Protein AF-R7SPX9-F1 (afdb_monomer)

Mean predicted aligned error: 12.8 Å

Secondary structure (DSSP, 8-state):
------------EEEE-----------------------------TT----HHHHHHHHHHHHHTT--HHHHHHHHHHTT----------S-----GGGGTTSS-EEEE----PPPP--SSS------EEEEEEEE---SS--SSTT-STT-SEEEEE--EEE---TT-TT-PPP-HHHHHHH-S-HHHHIIIIIGGGTEEEPPBTTBS-EEEEEPPTT--S-EEEEEEEESS-BPTTTGGGTB---TTHHHH----

Foldseek 3Di:
DDDDDDDDFKFWKWKFFDDDDDDDDDDDDDDDDDDDDDDDDPPPPPPDQQAPVNLVVQLVVCVVVVDDSVVSVVVCVVVVPDGDFDWDDDDDDDWDLVVVPVDRMFMFGDTTGGDDAPDPDPDFDAQFKDKDKDKDADPQDDDDAAQFLPPFRTFTKTWIKAAADDPDDPPQDDQDPVVRRVPDGAQVCCQPPGRVVRRIHIDDDDPDRIFTAFGHGPNRPDIDIDIWMQGQVWTPPPVVRRRGTGCHCVSVSPGHD

Structure (mmCIF, N/CA/C/O backbone):
data_AF-R7SPX9-F1
#
_entry.id   AF-R7SPX9-F1
#
loop_
_atom_site.group_PDB
_atom_site.id
_atom_site.type_symbol
_atom_site.label_atom_id
_atom_site.label_alt_id
_atom_site.label_comp_id
_atom_site.label_asym_id
_atom_site.label_entity_id
_atom_site.label_seq_id
_atom_site.pdbx_PDB_ins_code
_atom_site.Cartn_x
_atom_site.Cartn_y
_atom_site.Cartn_z
_atom_site.occupancy
_atom_site.B_iso_or_equiv
_atom_site.auth_seq_id
_atom_site.auth_comp_id
_atom_site.auth_asym_id
_atom_site.auth_atom_id
_atom_site.pdbx_PDB_model_num
ATOM 1 N N . MET A 1 1 ? -39.836 -0.825 1.884 1.00 32.59 1 MET A N 1
ATOM 2 C CA . MET A 1 1 ? -38.723 -1.375 2.691 1.00 32.59 1 MET A CA 1
ATOM 3 C C . MET A 1 1 ? -37.824 -2.221 1.798 1.00 32.59 1 MET A C 1
ATOM 5 O O . MET A 1 1 ? -38.244 -3.278 1.354 1.00 32.59 1 MET A O 1
ATOM 9 N N . SER A 1 2 ? -36.625 -1.732 1.484 1.00 23.23 2 SER A N 1
ATOM 10 C CA . SER A 1 2 ?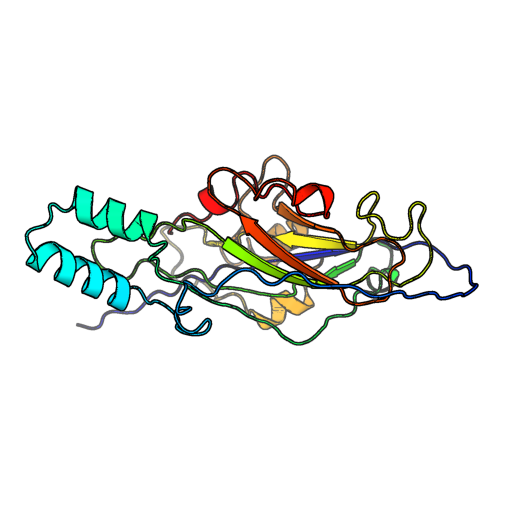 -35.465 -2.521 1.029 1.00 23.23 2 SER A CA 1
ATOM 11 C C . SER A 1 2 ? -34.235 -1.613 1.135 1.00 23.23 2 SER A C 1
ATOM 13 O O . SER A 1 2 ? -34.279 -0.524 0.565 1.00 23.23 2 SER A O 1
ATOM 15 N N . PRO A 1 3 ? -33.173 -1.977 1.877 1.00 25.66 3 PRO A N 1
ATOM 16 C CA . PRO A 1 3 ? -31.969 -1.164 1.943 1.00 25.66 3 PRO A CA 1
ATOM 17 C C . PRO A 1 3 ? -31.022 -1.568 0.807 1.00 25.66 3 PRO A C 1
ATOM 19 O O . PRO A 1 3 ? -30.450 -2.660 0.799 1.00 25.66 3 PRO A O 1
ATOM 22 N N . THR A 1 4 ? -30.868 -0.684 -0.175 1.00 22.72 4 THR A N 1
ATOM 23 C CA . THR A 1 4 ? -29.949 -0.853 -1.304 1.00 22.72 4 THR A CA 1
ATOM 24 C C . THR A 1 4 ? -28.527 -0.538 -0.837 1.00 22.72 4 THR A C 1
ATOM 26 O O . THR A 1 4 ? -28.197 0.607 -0.538 1.00 22.72 4 THR A O 1
ATOM 29 N N . LYS A 1 5 ? -27.687 -1.573 -0.728 1.00 23.33 5 LYS A N 1
ATOM 30 C CA . LYS A 1 5 ? -26.276 -1.472 -0.327 1.00 23.33 5 LYS A CA 1
ATOM 31 C C . LYS A 1 5 ? -25.467 -0.742 -1.404 1.00 23.33 5 LYS A C 1
ATOM 33 O O . LYS A 1 5 ? -25.362 -1.225 -2.527 1.00 23.33 5 LYS A O 1
ATOM 38 N N . CYS A 1 6 ? -24.886 0.400 -1.045 1.00 21.16 6 CYS A N 1
ATOM 39 C CA . CYS A 1 6 ? -23.993 1.180 -1.896 1.00 21.16 6 CYS A CA 1
ATOM 40 C C . CYS A 1 6 ? -22.543 0.734 -1.654 1.00 21.16 6 CYS A C 1
ATOM 42 O O . CYS A 1 6 ? -22.077 0.748 -0.519 1.00 21.16 6 CYS A O 1
ATOM 44 N N . THR A 1 7 ? -21.837 0.298 -2.702 1.00 22.62 7 THR A N 1
ATOM 45 C CA . THR A 1 7 ? -20.463 -0.219 -2.606 1.00 22.62 7 THR A CA 1
ATOM 46 C C . THR A 1 7 ? -19.433 0.727 -3.239 1.00 22.62 7 THR A C 1
ATOM 48 O O . THR A 1 7 ? -19.391 0.857 -4.458 1.00 22.62 7 THR A O 1
ATOM 51 N N . SER A 1 8 ? -18.543 1.321 -2.440 1.00 22.28 8 SER A N 1
ATOM 52 C CA . SER A 1 8 ? -17.336 2.061 -2.861 1.00 22.28 8 SER A CA 1
ATOM 53 C C . SER A 1 8 ? -16.053 1.191 -2.761 1.00 22.28 8 SER A C 1
ATOM 55 O O . SER A 1 8 ? -15.939 0.333 -1.885 1.00 22.28 8 SER A O 1
ATOM 57 N N . ARG A 1 9 ? -15.100 1.332 -3.706 1.00 26.12 9 ARG A N 1
ATOM 58 C CA . ARG A 1 9 ? -13.909 0.456 -3.911 1.00 26.12 9 ARG A CA 1
ATOM 59 C C . ARG A 1 9 ? -12.647 1.278 -4.291 1.00 26.12 9 ARG A C 1
ATOM 61 O O . ARG A 1 9 ? -12.722 2.033 -5.244 1.00 26.12 9 ARG A O 1
ATOM 68 N N . PHE A 1 10 ? -11.478 1.076 -3.655 1.00 33.41 10 PHE A N 1
ATOM 69 C CA . PHE A 1 10 ? -10.228 1.889 -3.815 1.00 33.41 10 PHE A CA 1
ATOM 70 C C . PHE A 1 10 ? -8.969 1.003 -4.123 1.00 33.41 10 PHE A C 1
ATOM 72 O O . PHE A 1 10 ? -9.058 -0.192 -3.856 1.00 33.41 10 PHE A O 1
ATOM 79 N N . ARG A 1 11 ? -7.891 1.472 -4.830 1.00 32.56 11 ARG A N 1
ATOM 80 C CA . ARG A 1 11 ? -6.960 0.626 -5.686 1.00 32.56 11 ARG A CA 1
ATOM 81 C C . ARG A 1 11 ? -5.510 1.222 -5.958 1.00 32.56 11 ARG A C 1
ATOM 83 O O . ARG A 1 11 ? -5.413 2.437 -5.879 1.00 32.56 11 ARG A O 1
ATOM 90 N N . ARG A 1 12 ? -4.426 0.434 -6.296 1.00 34.34 12 ARG A N 1
ATOM 91 C CA . ARG A 1 12 ? -2.923 0.729 -6.189 1.00 34.34 12 ARG A CA 1
ATOM 92 C C . ARG A 1 12 ? -1.980 0.365 -7.420 1.00 34.34 12 ARG A C 1
ATOM 94 O O . ARG A 1 12 ? -2.323 -0.573 -8.129 1.00 34.34 12 ARG A O 1
ATOM 101 N N . ILE A 1 13 ? -0.775 0.985 -7.641 1.00 32.03 13 ILE A N 1
ATOM 102 C CA . ILE A 1 13 ? 0.067 1.093 -8.914 1.00 32.03 13 ILE A CA 1
ATOM 103 C C . ILE A 1 13 ? 1.601 0.680 -8.852 1.00 32.03 13 ILE A C 1
ATOM 105 O O . ILE A 1 13 ? 2.165 0.695 -7.784 1.00 32.03 13 ILE A O 1
ATOM 109 N N . ILE A 1 14 ? 2.349 0.358 -9.945 1.00 32.16 14 ILE A N 1
ATOM 110 C CA . ILE A 1 14 ? 3.851 0.140 -9.984 1.00 32.16 14 ILE A CA 1
ATOM 111 C C . ILE A 1 14 ? 4.525 0.745 -11.262 1.00 32.16 14 ILE A C 1
ATOM 113 O O . ILE A 1 14 ? 3.907 0.613 -12.320 1.00 32.16 14 ILE A O 1
ATOM 117 N N . ARG A 1 15 ? 5.772 1.304 -11.218 1.00 29.83 15 ARG A N 1
ATOM 118 C CA . ARG A 1 15 ? 6.596 1.865 -12.355 1.00 29.83 15 ARG A CA 1
ATOM 119 C C . ARG A 1 15 ? 8.072 1.346 -12.432 1.00 29.83 15 ARG A C 1
ATOM 121 O O . ARG A 1 15 ? 8.667 1.074 -11.396 1.00 29.83 15 ARG A O 1
ATOM 128 N N . ALA A 1 16 ? 8.692 1.280 -13.632 1.00 30.22 16 ALA A N 1
ATOM 129 C CA . ALA A 1 16 ? 10.129 0.967 -13.878 1.00 30.22 16 ALA A CA 1
ATOM 130 C C . ALA A 1 16 ? 10.742 1.621 -15.168 1.00 30.22 16 ALA A C 1
ATOM 132 O O . ALA A 1 16 ? 9.993 1.942 -16.098 1.00 30.22 16 ALA A O 1
ATOM 133 N N . ARG A 1 17 ? 12.088 1.794 -15.244 1.00 28.38 17 ARG A N 1
ATOM 134 C CA . ARG A 1 17 ? 12.906 2.330 -16.389 1.00 28.38 17 ARG A CA 1
ATOM 135 C C . ARG A 1 17 ? 14.003 1.329 -16.891 1.00 28.38 17 ARG A C 1
ATOM 137 O O . ARG A 1 17 ? 14.441 0.533 -16.070 1.00 28.38 17 ARG A O 1
ATOM 144 N N . PRO A 1 18 ? 14.505 1.373 -18.159 1.00 25.36 18 PRO A N 1
ATOM 145 C CA . PRO A 1 18 ? 15.567 0.491 -18.691 1.00 25.36 18 PRO A CA 1
ATOM 146 C C . PRO A 1 18 ? 17.004 1.024 -18.548 1.00 25.36 18 PRO A C 1
ATOM 148 O O . PRO A 1 18 ? 17.227 2.230 -18.643 1.00 25.36 18 PRO A O 1
ATOM 151 N N . ALA A 1 19 ? 17.977 0.101 -18.510 1.00 28.80 19 ALA A N 1
ATOM 152 C CA . ALA A 1 19 ? 19.376 0.327 -18.909 1.00 28.80 19 ALA A CA 1
ATOM 153 C C . ALA A 1 19 ? 19.997 -0.925 -19.582 1.00 28.80 19 ALA A C 1
ATOM 155 O O . ALA A 1 19 ? 19.540 -2.044 -19.363 1.00 28.80 19 ALA A O 1
ATOM 156 N N . VAL A 1 20 ? 21.002 -0.689 -20.438 1.00 28.91 20 VAL A N 1
ATOM 157 C CA . VAL A 1 20 ? 21.543 -1.528 -21.534 1.00 28.91 20 VAL A CA 1
ATOM 158 C C . VAL A 1 20 ? 22.640 -2.527 -21.103 1.00 28.91 20 VAL A C 1
ATOM 160 O O . VAL A 1 20 ? 23.339 -2.320 -20.118 1.00 28.91 20 VAL A O 1
ATOM 163 N N . SER A 1 21 ? 22.722 -3.627 -21.868 1.00 26.16 21 SER A N 1
ATOM 164 C CA . SER A 1 21 ? 23.413 -4.920 -21.684 1.00 26.16 21 SER A CA 1
ATOM 165 C C . SER A 1 21 ? 24.940 -4.910 -21.479 1.00 26.16 21 SER A C 1
ATOM 167 O O . SER A 1 21 ? 25.664 -4.213 -22.184 1.00 26.16 21 SER A O 1
ATOM 169 N N . GLY A 1 22 ? 25.419 -5.802 -20.597 1.00 27.00 22 GLY A N 1
ATOM 170 C CA . GLY A 1 22 ? 26.815 -6.247 -20.459 1.00 27.00 22 GLY A CA 1
ATOM 171 C C . GLY A 1 22 ? 26.926 -7.393 -19.435 1.00 27.00 22 GLY A C 1
ATOM 172 O O . GLY A 1 22 ? 26.297 -7.332 -18.385 1.00 27.00 22 GLY A O 1
ATOM 173 N N . ARG A 1 23 ? 27.651 -8.467 -19.774 1.00 25.16 23 ARG A N 1
ATOM 174 C CA . ARG A 1 23 ? 27.659 -9.804 -19.130 1.00 25.16 23 ARG A CA 1
ATOM 175 C C . ARG A 1 23 ? 28.940 -10.016 -18.300 1.00 25.16 23 ARG A C 1
ATOM 177 O O . ARG A 1 23 ? 29.971 -9.520 -18.738 1.00 25.16 23 ARG A O 1
ATOM 184 N N . VAL A 1 24 ? 28.875 -10.788 -17.202 1.00 26.62 24 VAL A N 1
ATOM 185 C CA . VAL A 1 24 ? 29.839 -11.813 -16.690 1.00 26.62 24 VAL A CA 1
ATOM 186 C C . VAL A 1 24 ? 29.547 -12.114 -15.202 1.00 26.62 24 VAL A C 1
ATOM 188 O O . VAL A 1 24 ? 29.248 -11.212 -14.424 1.00 26.62 24 VAL A O 1
ATOM 191 N N . ASP A 1 25 ? 29.605 -13.404 -14.864 1.00 25.72 25 ASP A N 1
ATOM 192 C CA . ASP A 1 25 ? 29.205 -14.072 -13.617 1.00 25.72 25 ASP A CA 1
ATOM 193 C C . ASP A 1 25 ? 30.267 -14.023 -12.493 1.00 25.72 25 ASP A C 1
ATOM 195 O O . ASP A 1 25 ? 31.458 -13.961 -12.788 1.00 25.72 25 ASP A O 1
ATOM 199 N N . HIS A 1 26 ? 29.849 -14.137 -11.217 1.00 27.86 26 HIS A N 1
ATOM 200 C CA . HIS A 1 26 ? 30.237 -15.237 -10.302 1.00 27.86 26 HIS A CA 1
ATOM 201 C C . HIS A 1 26 ? 29.769 -15.069 -8.840 1.00 27.86 26 HIS A C 1
ATOM 203 O O . HIS A 1 26 ? 29.687 -13.970 -8.293 1.00 27.86 26 HIS A O 1
ATOM 209 N N . ASP A 1 27 ? 29.466 -16.232 -8.255 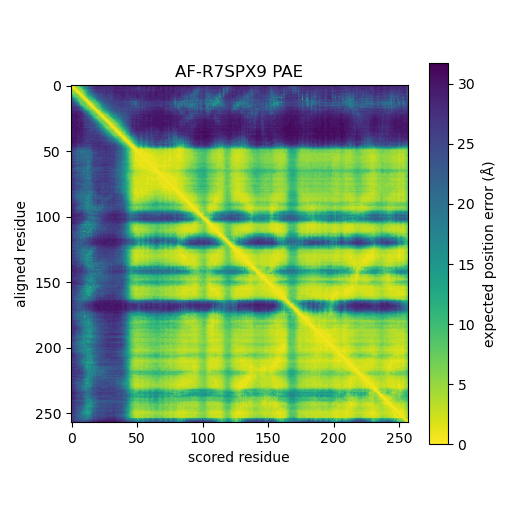1.00 26.00 27 ASP A N 1
ATOM 210 C CA . ASP A 1 27 ? 28.934 -16.536 -6.924 1.00 26.00 27 ASP A CA 1
ATOM 211 C C . ASP A 1 27 ? 29.892 -16.232 -5.759 1.00 26.00 27 ASP A C 1
ATOM 213 O O . ASP A 1 27 ? 31.105 -16.378 -5.889 1.00 26.00 27 ASP A O 1
ATOM 217 N N . ASN A 1 28 ? 29.336 -15.955 -4.569 1.00 28.45 28 ASN A N 1
ATOM 218 C CA . ASN A 1 28 ? 29.554 -16.850 -3.421 1.00 28.45 28 ASN A CA 1
ATOM 219 C C . ASN A 1 28 ? 28.689 -16.521 -2.192 1.00 28.45 28 ASN A C 1
ATOM 221 O O 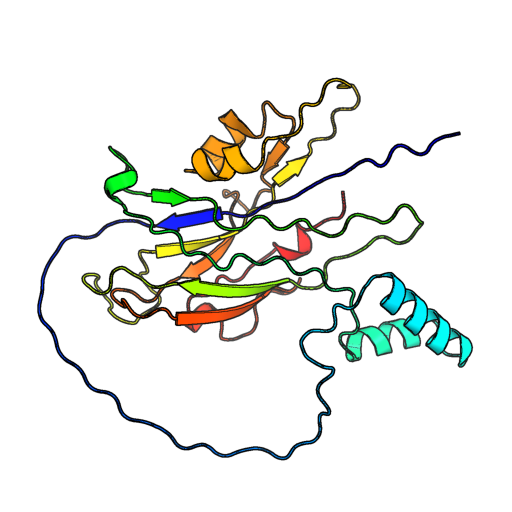. ASN A 1 28 ? 28.592 -15.387 -1.727 1.00 28.45 28 ASN A O 1
ATOM 225 N N . THR A 1 29 ? 28.097 -17.583 -1.653 1.00 27.80 29 THR A N 1
ATOM 226 C CA . THR A 1 29 ? 27.278 -17.685 -0.440 1.00 27.80 29 THR A CA 1
ATOM 227 C C . THR A 1 29 ? 28.158 -17.952 0.784 1.00 27.80 29 THR A C 1
ATOM 229 O O . THR A 1 29 ? 29.093 -18.738 0.677 1.00 27.80 29 THR A O 1
ATOM 232 N N . THR A 1 30 ? 27.820 -17.443 1.977 1.00 29.03 30 THR A N 1
ATOM 233 C CA . THR A 1 30 ? 28.082 -18.159 3.248 1.00 29.03 30 THR A CA 1
ATOM 234 C C . THR A 1 30 ? 27.069 -17.757 4.332 1.00 29.03 30 THR A C 1
ATOM 236 O O . THR A 1 30 ? 26.557 -16.641 4.352 1.00 29.03 30 THR A O 1
ATOM 239 N N . ILE A 1 31 ? 26.766 -18.732 5.188 1.00 27.25 31 ILE A N 1
ATOM 240 C CA . ILE A 1 31 ? 25.605 -18.937 6.062 1.00 27.25 31 ILE A CA 1
ATOM 241 C C . ILE A 1 31 ? 26.002 -18.797 7.554 1.00 27.25 31 ILE A C 1
ATOM 243 O O . ILE A 1 31 ? 27.051 -19.304 7.928 1.00 27.25 31 ILE A O 1
ATOM 247 N N . THR A 1 32 ? 25.129 -18.115 8.327 1.00 35.00 32 THR A N 1
ATOM 248 C CA . THR A 1 32 ? 24.659 -18.197 9.757 1.00 35.00 32 THR A CA 1
ATOM 249 C C . THR A 1 32 ? 25.551 -18.764 10.893 1.00 35.00 32 THR A C 1
ATOM 251 O O . THR A 1 32 ? 26.396 -19.607 10.619 1.00 35.00 32 THR A O 1
ATOM 254 N N . PRO A 1 33 ? 25.348 -18.394 12.189 1.00 33.56 33 PRO A N 1
ATOM 255 C CA . PRO A 1 33 ? 24.222 -18.847 13.060 1.00 33.56 33 PRO A CA 1
ATOM 256 C C . PRO A 1 33 ? 23.664 -17.722 13.975 1.00 33.56 33 PRO A C 1
ATOM 258 O O . PRO A 1 33 ? 24.393 -16.843 14.414 1.00 33.56 33 PRO A O 1
ATOM 261 N N . ASP A 1 34 ? 22.356 -17.526 14.138 1.00 28.38 34 ASP A N 1
ATOM 262 C CA . ASP A 1 34 ? 21.344 -18.274 14.911 1.00 28.38 34 ASP A CA 1
ATOM 263 C C . ASP A 1 34 ? 21.594 -18.334 16.436 1.00 28.38 34 ASP A C 1
ATOM 265 O O . ASP A 1 34 ? 22.262 -19.225 16.957 1.00 28.38 34 ASP A O 1
ATOM 269 N N . ILE A 1 35 ? 21.030 -17.351 17.149 1.00 34.19 35 ILE A N 1
ATOM 270 C CA . ILE A 1 35 ? 20.855 -17.342 18.607 1.00 34.19 35 ILE A CA 1
ATOM 271 C C . ILE A 1 35 ? 19.364 -17.103 18.855 1.00 34.19 35 ILE A C 1
ATOM 273 O O . ILE A 1 35 ? 18.860 -15.992 18.684 1.00 34.19 35 ILE A O 1
ATOM 277 N N . ALA A 1 36 ? 18.649 -18.163 19.226 1.00 33.75 36 ALA A N 1
ATOM 278 C CA . ALA A 1 36 ? 17.219 -18.122 19.501 1.00 33.75 36 ALA A CA 1
ATOM 279 C C . ALA A 1 36 ? 16.921 -17.456 20.861 1.00 33.75 36 ALA A C 1
ATOM 281 O O . ALA A 1 36 ? 17.461 -17.896 21.879 1.00 33.75 36 ALA A O 1
ATOM 282 N N . PRO A 1 37 ? 16.011 -16.467 20.937 1.00 36.38 37 PRO A N 1
ATOM 283 C CA . PRO A 1 37 ? 15.445 -16.029 22.200 1.00 36.38 37 PRO A CA 1
ATOM 284 C C . PRO A 1 37 ? 14.158 -16.799 22.553 1.00 36.38 37 PRO A C 1
ATOM 286 O O . PRO A 1 37 ? 13.218 -16.907 21.771 1.00 36.38 37 PRO A O 1
ATOM 289 N N . ILE A 1 38 ? 14.183 -17.311 23.782 1.00 34.88 38 ILE A N 1
ATOM 290 C CA . ILE A 1 38 ? 13.133 -17.732 24.729 1.00 34.88 38 ILE A CA 1
ATOM 291 C C . ILE A 1 38 ? 11.658 -17.501 24.284 1.00 34.88 38 ILE A C 1
ATOM 293 O O . ILE A 1 38 ? 11.264 -16.364 24.011 1.00 34.88 38 ILE A O 1
ATOM 297 N N . PRO A 1 39 ? 10.785 -18.535 24.311 1.00 35.84 39 PRO A N 1
ATOM 298 C CA . PRO A 1 39 ? 9.404 -18.443 23.843 1.00 35.84 39 PRO A CA 1
ATOM 299 C C . PRO A 1 39 ? 8.446 -17.980 24.953 1.00 35.84 39 PRO A C 1
ATOM 301 O O . PRO A 1 39 ? 7.943 -18.784 25.730 1.00 35.84 39 PRO A O 1
ATOM 304 N N . CYS A 1 40 ? 8.119 -16.687 24.983 1.00 38.22 40 CYS A N 1
ATOM 305 C CA . CYS A 1 40 ? 6.970 -16.159 25.735 1.00 38.22 40 CYS A CA 1
ATOM 306 C C . CYS A 1 40 ? 6.077 -15.299 24.837 1.00 38.22 40 CYS A C 1
ATOM 308 O O . CYS A 1 40 ? 5.859 -14.119 25.090 1.00 38.22 40 CYS A O 1
ATOM 310 N N . ARG A 1 41 ? 5.557 -15.897 23.764 1.00 36.97 41 ARG A N 1
ATOM 311 C CA . ARG A 1 41 ? 4.341 -15.451 23.073 1.00 36.97 41 ARG A CA 1
ATOM 312 C C . ARG A 1 41 ? 3.704 -16.704 22.507 1.00 36.97 41 ARG A C 1
ATOM 314 O O . ARG A 1 41 ? 4.284 -17.299 21.608 1.00 36.97 41 ARG A O 1
ATOM 321 N N . VAL A 1 42 ? 2.540 -17.112 23.004 1.00 32.59 42 VAL A N 1
ATOM 322 C CA . VAL A 1 42 ? 1.653 -17.938 22.178 1.00 32.59 42 VAL A CA 1
ATOM 323 C C . VAL A 1 42 ? 1.247 -16.995 21.047 1.00 32.59 42 VAL A C 1
ATOM 325 O O . VAL A 1 42 ? 0.582 -15.994 21.329 1.00 32.59 42 VAL A O 1
ATOM 328 N N . PRO A 1 43 ? 1.735 -17.165 19.807 1.00 36.44 43 PRO A N 1
ATOM 329 C CA . PRO A 1 43 ? 1.314 -16.291 18.734 1.00 36.44 43 PRO A CA 1
ATOM 330 C C . PRO A 1 43 ? -0.173 -16.576 18.555 1.00 36.44 43 PRO A C 1
ATOM 332 O O . PRO A 1 43 ? -0.538 -17.725 18.310 1.00 36.44 43 PRO A O 1
ATOM 335 N N . LEU A 1 44 ? -1.028 -15.557 18.679 1.00 40.09 44 LEU A N 1
ATOM 336 C CA . LEU A 1 44 ? -2.320 -15.601 17.998 1.00 40.09 44 LEU A CA 1
ATOM 337 C C . LEU A 1 44 ? -2.026 -16.115 16.587 1.00 40.09 44 LEU A C 1
ATOM 339 O O . LEU A 1 44 ? -1.176 -15.534 15.904 1.00 40.09 44 LEU A O 1
ATOM 343 N N . GLU A 1 45 ? -2.614 -17.257 16.218 1.00 39.56 45 GLU A N 1
ATOM 344 C CA . GLU A 1 45 ? -2.373 -17.896 14.926 1.00 39.56 45 GLU A CA 1
ATOM 345 C C . GLU A 1 45 ? -2.415 -16.820 13.842 1.00 39.56 45 GLU A C 1
ATOM 347 O O . GLU A 1 45 ? -3.425 -16.129 13.677 1.00 39.56 45 GLU A O 1
ATOM 352 N N . LYS A 1 46 ? -1.286 -16.651 13.140 1.00 49.53 46 LYS A N 1
ATOM 353 C CA . LYS A 1 46 ? -0.974 -15.529 12.232 1.00 49.53 46 LYS A CA 1
ATOM 354 C C . LYS A 1 46 ? -1.948 -15.355 11.056 1.00 49.53 46 LYS A C 1
ATOM 356 O O . LYS A 1 46 ? -1.756 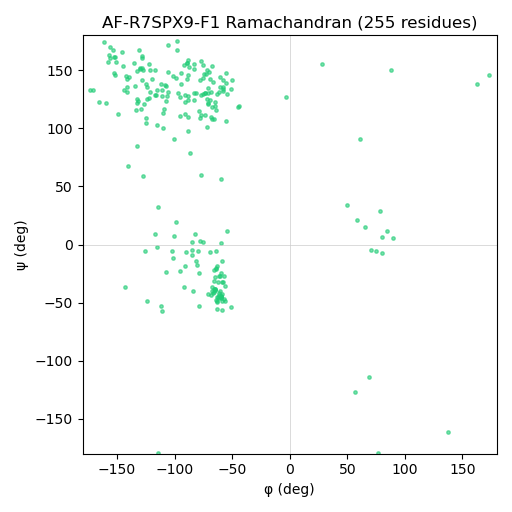-14.453 10.242 1.00 49.53 46 LYS A O 1
ATOM 361 N N . ASP A 1 47 ? -2.982 -16.184 10.974 1.00 53.88 47 ASP A N 1
ATOM 362 C CA . ASP A 1 47 ? -3.979 -16.190 9.911 1.00 53.88 47 ASP A CA 1
ATOM 363 C C . ASP A 1 47 ? -5.403 -15.839 10.375 1.00 53.88 47 ASP A C 1
ATOM 365 O O . ASP A 1 47 ? -6.292 -15.707 9.530 1.00 53.88 47 ASP A O 1
ATOM 369 N N . THR A 1 48 ? -5.642 -15.602 11.671 1.00 65.94 48 THR A N 1
ATOM 370 C CA . THR A 1 48 ? -6.973 -15.166 12.126 1.00 65.94 48 THR A CA 1
ATOM 371 C C . THR A 1 48 ? -7.221 -13.708 11.738 1.00 65.94 48 THR A C 1
ATOM 373 O O . THR A 1 48 ? -6.607 -12.783 12.269 1.00 65.94 48 THR A O 1
ATOM 376 N N . VAL A 1 49 ? -8.154 -13.481 10.812 1.00 79.06 49 VAL A N 1
ATOM 377 C CA . VAL A 1 49 ? -8.584 -12.131 10.427 1.00 79.06 49 VAL A CA 1
ATOM 378 C C . VAL A 1 49 ? -9.515 -11.573 11.505 1.00 79.06 49 VAL A C 1
ATOM 380 O O . VAL A 1 49 ? -10.644 -12.035 11.677 1.00 79.06 49 VAL A O 1
ATOM 383 N N . ILE A 1 50 ? -9.055 -10.555 12.233 1.00 84.19 50 ILE A N 1
ATOM 384 C CA . ILE A 1 50 ? -9.884 -9.828 13.199 1.00 84.19 50 ILE A CA 1
ATOM 385 C C . ILE A 1 50 ? -10.901 -8.986 12.423 1.00 84.19 50 ILE A C 1
ATOM 387 O O . ILE A 1 50 ? -10.532 -8.141 11.612 1.00 84.19 50 ILE A O 1
ATOM 391 N N . THR A 1 51 ? -12.193 -9.207 12.655 1.00 85.44 51 THR A N 1
ATOM 392 C CA . THR A 1 51 ? -13.272 -8.452 12.004 1.00 85.44 51 THR A CA 1
ATOM 393 C C . THR A 1 51 ? -13.781 -7.332 12.910 1.00 85.44 51 THR A C 1
ATOM 395 O O . THR A 1 51 ? -13.526 -7.321 14.114 1.00 85.44 51 THR A O 1
ATOM 398 N N . SER A 1 52 ? -14.574 -6.409 12.359 1.00 83.50 52 SER A N 1
ATOM 399 C CA . SER A 1 52 ? -15.256 -5.384 13.163 1.00 83.50 52 SER A CA 1
ATOM 400 C C . SER A 1 52 ? -16.184 -5.986 14.223 1.00 83.50 52 SER A C 1
ATOM 402 O O . SER A 1 52 ? -16.317 -5.432 15.310 1.00 83.50 52 SER A O 1
ATOM 404 N N . ALA A 1 53 ? -16.786 -7.147 13.950 1.00 85.88 53 ALA A N 1
ATOM 405 C CA . ALA A 1 53 ? -17.598 -7.870 14.922 1.00 85.88 53 ALA A CA 1
ATOM 406 C C . ALA A 1 53 ? -16.759 -8.375 16.108 1.00 85.88 53 ALA A C 1
ATOM 408 O O . ALA A 1 53 ? -17.193 -8.238 17.248 1.00 85.88 53 ALA A O 1
ATOM 409 N N . HIS A 1 54 ? -15.543 -8.878 15.861 1.00 89.06 54 HIS A N 1
ATOM 410 C CA . HIS A 1 54 ? -14.626 -9.295 16.930 1.00 89.06 54 HIS A CA 1
ATOM 411 C C . HIS A 1 54 ? -14.213 -8.111 17.810 1.00 89.06 54 HIS A C 1
ATOM 413 O O . HIS A 1 54 ? -14.283 -8.200 19.031 1.00 89.06 54 HIS A O 1
ATOM 419 N N . VAL A 1 55 ? -13.865 -6.975 17.194 1.00 89.19 55 VAL A N 1
ATOM 420 C CA . VAL A 1 55 ? -13.534 -5.730 17.911 1.00 89.19 55 VAL A CA 1
ATOM 421 C C . VAL A 1 55 ? -14.693 -5.297 18.815 1.00 89.19 55 VAL A C 1
ATOM 423 O O . VAL A 1 55 ? -14.485 -5.034 19.998 1.00 89.19 55 VAL A O 1
ATOM 426 N N . ARG A 1 56 ? -15.931 -5.292 18.301 1.00 89.06 56 ARG A N 1
ATOM 427 C CA . ARG A 1 56 ? -17.119 -4.943 19.101 1.00 89.06 56 ARG A CA 1
ATOM 428 C C . ARG A 1 56 ? -17.386 -5.935 20.228 1.00 89.06 56 ARG A C 1
ATOM 430 O O . ARG A 1 56 ? -17.761 -5.506 21.315 1.00 89.06 56 ARG A O 1
ATOM 437 N N . ALA A 1 57 ? -17.186 -7.229 19.985 1.00 91.94 57 ALA A N 1
ATOM 438 C CA . ALA A 1 57 ? -17.357 -8.260 21.001 1.00 91.94 57 ALA A CA 1
ATOM 439 C C . ALA A 1 57 ? -16.347 -8.088 22.145 1.00 91.94 57 ALA A C 1
ATOM 441 O O . ALA A 1 57 ? -16.749 -8.055 23.304 1.00 91.94 57 ALA A O 1
ATOM 442 N N . VAL A 1 58 ? -15.062 -7.891 21.829 1.00 93.06 58 VAL A N 1
ATOM 443 C CA . VAL A 1 58 ? -14.016 -7.644 22.836 1.00 93.06 58 VAL A CA 1
ATOM 444 C C . VAL A 1 58 ? -14.307 -6.373 23.627 1.00 93.06 58 VAL A C 1
ATOM 446 O O . VAL A 1 58 ? -14.241 -6.399 24.854 1.00 93.06 58 VAL A O 1
ATOM 449 N N . ARG A 1 59 ? -14.720 -5.293 22.952 1.00 93.06 59 ARG A N 1
ATOM 450 C CA . ARG A 1 59 ? -15.172 -4.075 23.633 1.00 93.06 59 ARG A CA 1
ATOM 451 C C . ARG A 1 59 ? -16.318 -4.366 24.604 1.00 93.06 59 ARG A C 1
ATOM 453 O O . ARG A 1 59 ? -16.250 -3.952 25.753 1.00 93.06 59 ARG A O 1
ATOM 460 N N . GLY A 1 60 ? -17.341 -5.095 24.158 1.00 94.12 60 GLY A N 1
ATOM 461 C CA . GLY A 1 60 ? -18.485 -5.469 24.991 1.00 94.12 60 GLY A CA 1
ATOM 462 C C . GLY A 1 60 ? -18.082 -6.280 26.223 1.00 94.12 60 GLY A C 1
ATOM 463 O O . GLY A 1 60 ? -18.552 -5.987 27.318 1.00 94.12 60 GLY A O 1
ATOM 464 N N . VAL A 1 61 ? -17.166 -7.242 26.066 1.00 96.06 61 VAL A N 1
ATOM 465 C CA . VAL A 1 61 ? -16.629 -8.043 27.178 1.00 96.06 61 VAL A CA 1
ATOM 466 C C . VAL A 1 61 ? -15.878 -7.165 28.176 1.00 96.06 61 VAL A C 1
ATOM 468 O O . VAL A 1 61 ? -16.152 -7.232 29.369 1.00 96.06 61 VAL A O 1
ATOM 471 N N . LEU A 1 62 ? -14.966 -6.312 27.705 1.00 95.81 62 LEU A N 1
ATOM 472 C CA . LEU A 1 62 ? -14.176 -5.446 28.581 1.00 95.81 62 LEU A CA 1
ATOM 473 C C . LEU A 1 62 ? -15.053 -4.421 29.320 1.00 95.81 62 LEU A C 1
ATOM 475 O O . LEU A 1 62 ? -14.855 -4.198 30.513 1.00 95.81 62 LEU A O 1
ATOM 479 N N . CYS A 1 63 ? -16.071 -3.862 28.658 1.00 95.38 63 CYS A N 1
ATOM 480 C CA . CYS A 1 63 ? -17.061 -3.002 29.311 1.00 95.38 63 CYS A CA 1
ATOM 481 C C . CYS A 1 63 ? -17.902 -3.767 30.347 1.00 95.38 63 CYS A C 1
ATOM 483 O O . CYS A 1 63 ? -18.174 -3.236 31.421 1.00 95.38 63 CYS A O 1
ATOM 485 N N . ALA A 1 64 ? -18.287 -5.018 30.067 1.00 96.50 64 ALA A N 1
ATOM 486 C CA . ALA A 1 64 ? -19.039 -5.851 31.010 1.00 96.50 64 ALA A CA 1
ATOM 487 C C . ALA A 1 64 ? -18.236 -6.205 32.276 1.00 96.50 64 ALA A C 1
ATOM 489 O O . ALA A 1 64 ? -18.828 -6.474 33.318 1.00 96.50 64 ALA A O 1
ATOM 490 N N . LEU A 1 65 ? -16.901 -6.150 32.212 1.00 96.25 65 LEU A N 1
ATOM 491 C CA . LEU A 1 65 ? -16.014 -6.270 33.376 1.00 96.25 65 LEU A CA 1
ATOM 492 C C . LEU A 1 65 ? -15.928 -4.980 34.214 1.00 96.25 65 LEU A C 1
ATOM 494 O O . LEU A 1 65 ? -15.180 -4.933 35.188 1.00 96.25 65 LEU A O 1
ATOM 498 N N . GLY A 1 66 ? -16.678 -3.935 33.853 1.00 95.44 66 GLY A N 1
ATOM 499 C CA . GLY A 1 66 ? -16.727 -2.668 34.582 1.00 95.44 66 GLY A CA 1
ATOM 500 C C . GLY A 1 66 ? -15.611 -1.687 34.221 1.00 95.44 66 GLY A C 1
ATOM 501 O O . GLY A 1 66 ? -15.434 -0.693 34.923 1.00 95.44 66 GLY A O 1
ATOM 502 N N . LEU A 1 67 ? -14.855 -1.934 33.145 1.00 95.75 67 LEU A N 1
ATOM 503 C CA . LEU A 1 67 ? -13.837 -0.992 32.683 1.00 95.75 67 LEU A CA 1
ATOM 504 C C . LEU A 1 67 ? -14.492 0.228 32.007 1.00 95.75 67 LEU A C 1
ATOM 506 O O . LEU A 1 67 ? -15.311 0.048 31.098 1.00 95.75 67 LEU A O 1
ATOM 510 N N . PRO A 1 68 ? -14.101 1.463 32.381 1.00 96.38 68 PRO A N 1
ATOM 511 C CA . PRO A 1 68 ? -14.439 2.665 31.626 1.00 96.38 68 PRO A CA 1
ATOM 512 C C . PRO A 1 68 ? -13.998 2.551 30.165 1.00 96.38 68 PRO A C 1
ATOM 514 O O . PRO A 1 68 ? -12.971 1.935 29.862 1.00 96.38 68 PRO A O 1
ATOM 517 N N . MET A 1 69 ? -14.756 3.167 29.257 1.00 93.19 69 MET A N 1
ATOM 518 C CA . MET A 1 69 ? -14.524 3.069 27.812 1.00 93.19 69 MET A CA 1
ATOM 519 C C . MET A 1 69 ? -13.106 3.514 27.426 1.00 93.19 69 MET A C 1
ATOM 521 O O . MET A 1 69 ? -12.481 2.920 26.552 1.00 93.19 69 MET A O 1
ATOM 525 N N . GLU A 1 70 ? -12.554 4.510 28.108 1.00 95.12 70 GLU A N 1
ATOM 526 C CA . GLU A 1 70 ? -11.196 5.006 27.894 1.00 95.12 70 GLU A CA 1
ATOM 527 C C . GLU A 1 70 ? -10.154 3.907 28.133 1.00 95.12 70 GLU A C 1
ATOM 529 O O . GLU A 1 70 ? -9.267 3.707 27.301 1.00 95.12 70 GLU A O 1
ATOM 534 N N . LEU A 1 71 ? -10.295 3.147 29.227 1.00 96.00 71 LEU A N 1
ATOM 535 C CA . LEU A 1 71 ? -9.400 2.029 29.532 1.00 96.00 71 LEU A CA 1
ATOM 536 C C . LEU A 1 71 ? -9.575 0.898 28.527 1.00 96.00 71 LEU A C 1
ATOM 538 O O . LEU A 1 71 ? -8.582 0.346 28.067 1.00 96.00 71 LEU A O 1
ATOM 542 N N . VAL A 1 72 ? -10.813 0.602 28.123 1.00 94.62 72 VAL A N 1
ATOM 543 C CA . VAL A 1 72 ? -11.077 -0.401 27.084 1.00 94.62 72 VAL A CA 1
ATOM 544 C C . VAL A 1 72 ? -10.374 -0.036 25.775 1.00 94.62 72 VAL A C 1
ATOM 546 O O . VAL A 1 72 ? -9.671 -0.875 25.211 1.00 94.62 72 VAL A O 1
ATOM 549 N N . LEU A 1 73 ? -10.502 1.211 25.308 1.00 90.31 73 LEU A N 1
ATOM 550 C CA . LEU A 1 73 ? -9.836 1.669 24.084 1.00 90.31 73 LEU A CA 1
ATOM 551 C C . LEU A 1 73 ? -8.313 1.609 24.208 1.00 90.31 73 LEU A C 1
ATOM 553 O O . LEU A 1 73 ? -7.662 1.097 23.299 1.00 90.31 73 LEU A O 1
ATOM 557 N N . ILE A 1 74 ? -7.744 2.078 25.323 1.00 92.31 74 ILE A N 1
ATOM 558 C CA . ILE A 1 74 ? -6.293 2.030 25.562 1.00 92.31 74 ILE A CA 1
ATOM 559 C C . ILE A 1 74 ? -5.797 0.583 25.584 1.00 92.31 74 ILE A C 1
ATOM 561 O O . ILE A 1 74 ? -4.807 0.273 24.926 1.00 92.31 74 ILE A O 1
ATOM 565 N N . THR A 1 75 ? -6.487 -0.322 26.281 1.00 93.50 75 THR A N 1
ATOM 566 C CA . THR A 1 75 ? -6.130 -1.747 26.316 1.00 93.50 75 THR A CA 1
ATOM 567 C C . THR A 1 75 ? -6.155 -2.358 24.920 1.00 93.50 75 THR A C 1
ATOM 569 O O . THR A 1 75 ? -5.215 -3.055 24.546 1.00 93.50 75 THR A O 1
ATOM 572 N N . MET A 1 76 ? -7.194 -2.080 24.129 1.00 91.69 76 MET A N 1
ATOM 573 C CA . MET A 1 76 ? -7.289 -2.584 22.757 1.00 91.69 76 MET A CA 1
ATOM 574 C C . MET A 1 76 ? -6.189 -2.012 21.855 1.00 91.69 76 MET A C 1
ATOM 576 O O . MET A 1 76 ? -5.635 -2.756 21.049 1.00 91.69 76 MET A O 1
ATOM 580 N N . ILE A 1 77 ? -5.835 -0.732 22.020 1.00 88.25 77 ILE A N 1
ATOM 581 C CA . ILE A 1 77 ? -4.728 -0.089 21.297 1.00 88.25 77 ILE A CA 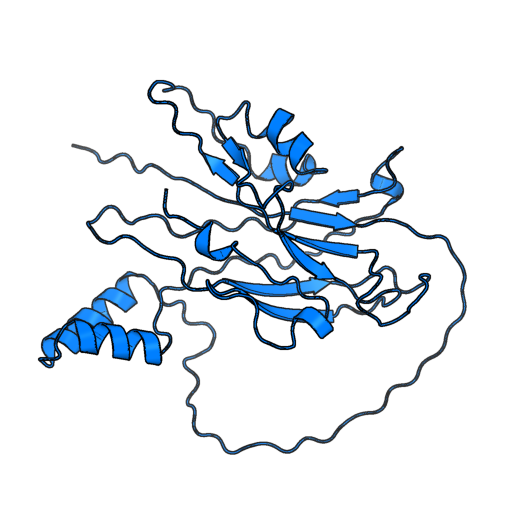1
ATOM 582 C C . ILE A 1 77 ? -3.390 -0.740 21.657 1.00 88.25 77 ILE A C 1
ATOM 584 O O . ILE A 1 77 ? -2.641 -1.117 20.762 1.00 88.25 77 ILE A O 1
ATOM 588 N N . LEU A 1 78 ? -3.109 -0.916 22.952 1.00 87.44 78 LEU A N 1
ATOM 589 C CA . LEU A 1 78 ? -1.874 -1.540 23.445 1.00 87.44 78 LEU A CA 1
ATOM 590 C C . LEU A 1 78 ? -1.752 -3.014 23.041 1.00 87.44 78 LEU A C 1
ATOM 592 O O . LEU A 1 78 ? -0.646 -3.532 22.918 1.00 87.44 78 LEU A O 1
ATOM 596 N N . ALA A 1 79 ? -2.882 -3.692 22.844 1.00 89.50 79 ALA A N 1
ATOM 597 C CA . ALA A 1 79 ? -2.934 -5.067 22.366 1.00 89.50 79 ALA A CA 1
ATOM 598 C C . ALA A 1 79 ? -2.876 -5.187 20.831 1.00 89.50 79 ALA A C 1
ATOM 600 O O . ALA A 1 79 ? -3.010 -6.298 20.316 1.00 89.50 79 ALA A O 1
ATOM 601 N N . ASP A 1 80 ? -2.739 -4.072 20.101 1.00 86.75 80 ASP A N 1
ATOM 602 C CA . ASP A 1 80 ? -2.867 -4.003 18.640 1.00 86.75 80 ASP A CA 1
ATOM 603 C C . ASP A 1 80 ? -4.151 -4.679 18.109 1.00 86.75 80 ASP A C 1
ATOM 605 O O . ASP A 1 80 ? -4.186 -5.277 17.027 1.00 86.75 80 ASP A O 1
ATOM 609 N N . TYR A 1 81 ? -5.241 -4.600 18.882 1.00 88.94 81 TYR A N 1
ATOM 610 C CA . TYR A 1 81 ? -6.484 -5.308 18.593 1.00 88.94 81 TYR A CA 1
ATOM 611 C C . TYR A 1 81 ? -7.386 -4.501 17.653 1.00 88.94 81 TYR A C 1
ATOM 613 O O . TYR A 1 81 ? -8.372 -3.878 18.060 1.00 88.94 81 TYR A O 1
ATOM 621 N N . TYR A 1 82 ? -7.053 -4.536 16.363 1.00 86.00 82 TYR A N 1
ATOM 622 C CA . TYR A 1 82 ? -7.778 -3.826 15.309 1.00 86.00 82 TYR A CA 1
ATOM 623 C C . TYR A 1 82 ? -8.399 -4.775 14.288 1.00 86.00 82 TYR A C 1
ATOM 625 O O . TYR A 1 82 ? -7.862 -5.837 13.968 1.00 86.00 82 TYR A O 1
ATOM 633 N N . ALA A 1 83 ? -9.518 -4.348 13.700 1.00 85.88 83 ALA A N 1
ATOM 634 C CA . ALA A 1 83 ? -10.070 -5.030 12.542 1.00 85.88 83 ALA A CA 1
ATOM 635 C C . ALA A 1 83 ? -9.064 -4.974 11.381 1.00 85.88 83 ALA A C 1
ATOM 637 O O . ALA A 1 83 ? -8.546 -3.912 11.041 1.00 85.88 83 ALA A O 1
ATOM 638 N N . THR A 1 84 ? -8.804 -6.121 10.763 1.00 85.38 84 THR A N 1
ATOM 639 C CA . THR A 1 84 ? -7.804 -6.279 9.709 1.00 85.38 84 THR A CA 1
ATOM 640 C C . THR A 1 84 ? -8.484 -6.653 8.399 1.00 85.38 84 THR A C 1
ATOM 642 O O . THR A 1 84 ? -9.304 -7.566 8.345 1.00 85.38 84 THR A O 1
ATOM 645 N N . VAL A 1 85 ? -8.110 -5.977 7.312 1.00 83.69 85 VAL A N 1
ATOM 646 C CA . VAL A 1 85 ? -8.505 -6.354 5.949 1.00 83.69 85 VAL A CA 1
ATOM 647 C C . VAL A 1 85 ? -7.260 -6.734 5.167 1.00 83.69 85 VAL A C 1
ATOM 649 O O . VAL A 1 85 ? -6.287 -5.986 5.121 1.00 83.69 85 VAL A O 1
ATOM 652 N N . ARG A 1 86 ? -7.294 -7.906 4.526 1.00 85.44 86 ARG A N 1
ATOM 653 C CA . ARG A 1 86 ? -6.164 -8.450 3.769 1.00 85.44 86 ARG A CA 1
ATOM 654 C C . ARG A 1 86 ? -6.528 -8.577 2.297 1.00 85.44 86 ARG A C 1
ATOM 656 O O . ARG A 1 86 ? -7.535 -9.177 1.942 1.00 85.44 86 ARG A O 1
ATOM 663 N N . SER A 1 87 ? -5.675 -8.039 1.433 1.00 87.50 87 SER A N 1
ATOM 664 C CA . SER A 1 87 ? -5.735 -8.236 -0.018 1.00 87.50 87 SER A CA 1
ATOM 665 C C . SER A 1 87 ? -4.400 -8.788 -0.497 1.00 87.50 87 SER A C 1
ATOM 667 O O . SER A 1 87 ? -3.345 -8.325 -0.065 1.00 87.50 87 SER A O 1
ATOM 669 N N . ARG A 1 88 ? -4.430 -9.794 -1.375 1.00 87.62 88 ARG A N 1
ATOM 670 C CA . ARG A 1 88 ? -3.226 -10.484 -1.849 1.00 87.62 88 ARG A CA 1
ATOM 671 C C . ARG A 1 88 ? -3.346 -10.823 -3.327 1.00 87.62 88 ARG A C 1
ATOM 673 O O . ARG A 1 88 ? -4.397 -11.250 -3.788 1.00 87.62 88 ARG A O 1
ATOM 680 N N . ARG A 1 89 ? -2.225 -10.711 -4.036 1.00 85.62 89 ARG A N 1
ATOM 681 C CA . ARG A 1 89 ? -1.995 -11.327 -5.346 1.00 85.62 89 ARG A CA 1
ATOM 682 C C . ARG A 1 89 ? -0.728 -12.173 -5.250 1.00 85.62 89 ARG A C 1
ATOM 684 O O . ARG A 1 89 ? 0.224 -11.767 -4.593 1.00 85.62 89 ARG A O 1
ATOM 691 N N . THR A 1 90 ? -0.749 -13.368 -5.832 1.00 82.69 90 THR A N 1
ATOM 692 C CA . THR A 1 90 ? 0.375 -14.323 -5.793 1.00 82.69 90 THR A CA 1
ATOM 693 C C . THR A 1 90 ? 1.107 -14.442 -7.124 1.00 82.69 90 THR A C 1
ATOM 695 O O . THR A 1 90 ? 2.276 -14.807 -7.131 1.00 82.69 90 THR A O 1
ATOM 698 N N . GLY A 1 91 ? 0.448 -14.123 -8.242 1.00 83.38 91 GLY A N 1
ATOM 699 C CA . GLY A 1 91 ? 1.081 -14.125 -9.560 1.00 83.38 91 GLY A CA 1
ATOM 700 C C . GLY A 1 91 ? 2.086 -12.986 -9.717 1.00 83.38 91 GLY A C 1
ATOM 701 O O . GLY A 1 91 ? 1.890 -11.908 -9.154 1.00 83.38 91 GLY A O 1
ATOM 702 N N . TYR A 1 92 ? 3.135 -13.206 -10.505 1.00 83.44 92 TYR A N 1
ATOM 703 C CA . TYR A 1 92 ? 4.081 -12.158 -10.878 1.00 83.44 92 TYR A CA 1
ATOM 704 C C . TYR A 1 92 ? 3.623 -11.444 -12.156 1.00 83.44 92 TYR A C 1
ATOM 706 O O . TYR A 1 92 ? 2.852 -11.985 -12.951 1.00 83.44 92 TYR A O 1
ATOM 714 N N . ILE A 1 93 ? 4.073 -10.204 -12.335 1.00 85.19 93 ILE A N 1
ATOM 715 C CA . ILE A 1 93 ? 3.964 -9.476 -13.600 1.00 85.19 93 ILE A CA 1
ATOM 716 C C . ILE A 1 93 ? 5.384 -9.100 -13.991 1.00 85.19 93 ILE A C 1
ATOM 718 O O . ILE A 1 93 ? 6.094 -8.491 -13.195 1.00 85.19 93 ILE A O 1
ATOM 722 N N . ARG A 1 94 ? 5.783 -9.468 -15.205 1.00 85.44 94 ARG A N 1
ATOM 723 C CA . ARG A 1 94 ? 7.013 -8.974 -15.812 1.00 85.44 94 ARG A CA 1
ATOM 724 C C . ARG A 1 94 ? 6.721 -7.614 -16.441 1.00 85.44 94 ARG A C 1
ATOM 726 O O . ARG A 1 94 ? 5.713 -7.461 -17.131 1.00 85.44 94 ARG A O 1
ATOM 733 N N . ILE A 1 95 ? 7.556 -6.629 -16.138 1.00 83.50 95 ILE A N 1
ATOM 734 C CA . ILE A 1 95 ? 7.486 -5.298 -16.734 1.00 83.50 95 ILE A CA 1
ATOM 735 C C . ILE A 1 95 ? 8.764 -5.133 -17.539 1.00 83.50 95 ILE A C 1
ATOM 737 O O . ILE A 1 95 ? 9.824 -4.903 -16.964 1.00 83.50 95 ILE A O 1
ATOM 741 N N . ASP A 1 96 ? 8.662 -5.273 -18.855 1.00 77.56 96 ASP A N 1
ATOM 742 C CA . ASP A 1 96 ? 9.769 -4.961 -19.743 1.00 77.56 96 ASP A CA 1
ATOM 743 C C . ASP A 1 96 ? 9.681 -3.482 -20.111 1.00 77.56 96 ASP A C 1
ATOM 745 O O . ASP A 1 96 ? 8.647 -2.982 -20.551 1.00 77.56 96 ASP A O 1
ATOM 749 N N . ALA A 1 97 ? 10.772 -2.752 -19.925 1.00 67.69 97 ALA A N 1
ATOM 750 C CA . ALA A 1 97 ? 10.823 -1.340 -20.280 1.00 67.69 97 ALA A CA 1
ATOM 751 C C . ALA A 1 97 ? 10.583 -1.094 -21.782 1.00 67.69 97 ALA A C 1
ATOM 753 O O . ALA A 1 97 ? 10.043 -0.057 -22.151 1.00 67.69 97 ALA A O 1
ATOM 754 N N . HIS A 1 98 ? 10.903 -2.071 -22.637 1.00 64.94 98 HIS A N 1
ATOM 755 C CA . HIS A 1 98 ? 10.576 -2.038 -24.064 1.00 64.94 98 HIS A CA 1
ATOM 756 C C . HIS A 1 98 ? 9.059 -2.055 -24.344 1.00 64.94 98 HIS A C 1
ATOM 758 O O . HIS A 1 98 ? 8.632 -1.581 -25.395 1.00 64.94 98 HIS A O 1
ATOM 764 N N . ASP A 1 99 ? 8.224 -2.505 -23.396 1.00 62.19 99 ASP A N 1
ATOM 765 C CA . ASP A 1 99 ? 6.758 -2.481 -23.529 1.00 62.19 99 ASP A CA 1
ATOM 766 C C . ASP A 1 99 ? 6.162 -1.062 -23.490 1.00 62.19 99 ASP A C 1
ATOM 768 O O . ASP A 1 99 ? 4.945 -0.888 -23.628 1.00 62.19 99 ASP A O 1
ATOM 772 N N . ALA A 1 100 ? 6.980 -0.046 -23.220 1.00 59.78 100 ALA A N 1
ATOM 773 C CA . ALA A 1 100 ? 6.572 1.353 -23.202 1.00 59.78 100 ALA A CA 1
ATOM 774 C C . ALA A 1 100 ? 6.605 2.013 -24.598 1.00 59.78 100 ALA A C 1
ATOM 776 O O . ALA A 1 100 ? 6.120 3.133 -24.763 1.00 59.78 100 ALA A O 1
ATOM 777 N N . GLY A 1 101 ? 7.076 1.304 -25.632 1.00 63.25 101 GLY A N 1
ATOM 778 C CA . GLY A 1 101 ? 7.141 1.830 -26.994 1.00 63.25 101 GLY A CA 1
ATOM 779 C C . GLY A 1 101 ? 8.180 2.946 -27.112 1.00 63.25 101 GLY A C 1
ATOM 780 O O . GLY A 1 101 ? 9.371 2.682 -26.988 1.00 63.25 101 GLY A O 1
ATOM 781 N N . VAL A 1 102 ? 7.730 4.177 -27.381 1.00 53.78 102 VAL A N 1
ATOM 782 C CA . VAL A 1 102 ? 8.597 5.372 -27.494 1.00 53.78 102 VAL A CA 1
ATOM 783 C C . VAL A 1 102 ? 8.996 5.911 -26.115 1.00 53.78 102 VAL A C 1
ATOM 785 O O . VAL A 1 102 ? 10.035 6.554 -25.977 1.00 53.78 102 VAL A O 1
ATOM 788 N N . ASP A 1 103 ? 8.196 5.628 -25.086 1.00 55.59 103 ASP A N 1
ATOM 789 C CA . ASP A 1 103 ? 8.498 6.047 -23.724 1.00 55.59 103 ASP A CA 1
ATOM 790 C C . ASP A 1 103 ? 9.553 5.126 -23.104 1.00 55.59 103 ASP A C 1
ATOM 792 O O . ASP A 1 103 ? 9.528 3.911 -23.258 1.00 55.59 103 ASP A O 1
ATOM 796 N N . VAL A 1 104 ? 10.467 5.698 -22.326 1.00 60.25 104 VAL A N 1
ATOM 797 C CA . VAL A 1 104 ? 11.495 4.949 -21.584 1.00 60.25 104 VAL A CA 1
ATOM 798 C C . VAL A 1 104 ? 10.969 4.382 -20.258 1.00 60.25 104 VAL A C 1
ATOM 800 O O . VAL A 1 104 ? 11.758 3.949 -19.422 1.00 60.25 104 VAL A O 1
ATOM 803 N N . HIS A 1 105 ? 9.662 4.429 -19.974 1.00 68.50 105 HIS A N 1
ATOM 804 C CA . HIS A 1 105 ? 9.100 4.045 -18.668 1.00 68.50 105 HIS A CA 1
ATOM 805 C C . HIS A 1 105 ? 7.891 3.134 -18.824 1.00 68.50 105 HIS A C 1
ATOM 807 O O . HIS A 1 105 ? 6.898 3.501 -19.449 1.00 68.50 105 HIS A O 1
ATOM 813 N N . ALA A 1 106 ? 7.938 1.973 -18.179 1.00 80.62 106 ALA A N 1
ATOM 814 C CA . ALA A 1 106 ? 6.834 1.031 -18.163 1.00 80.62 106 ALA A CA 1
ATOM 815 C C . ALA A 1 106 ? 6.226 0.954 -16.760 1.00 80.62 106 ALA A C 1
ATOM 817 O O . ALA A 1 106 ? 6.918 0.813 -15.755 1.00 80.62 106 ALA A O 1
ATOM 818 N N . ALA A 1 107 ? 4.900 1.025 -16.690 1.00 84.69 107 ALA A N 1
ATOM 819 C CA . ALA A 1 107 ? 4.149 0.883 -15.452 1.00 84.69 107 ALA A CA 1
ATOM 820 C C . ALA A 1 107 ? 2.982 -0.075 -15.649 1.00 84.69 107 ALA A C 1
ATOM 822 O O . ALA A 1 107 ? 2.399 -0.140 -16.740 1.00 84.69 107 ALA A O 1
ATOM 823 N N . ARG A 1 108 ? 2.611 -0.789 -14.587 1.00 86.56 108 ARG A N 1
ATOM 824 C CA . ARG A 1 108 ? 1.438 -1.668 -14.563 1.00 86.56 108 ARG A CA 1
ATOM 825 C C . ARG A 1 108 ? 0.757 -1.586 -13.203 1.00 86.56 108 ARG A C 1
ATOM 827 O O . ARG A 1 108 ? 1.394 -1.465 -12.162 1.00 86.56 108 ARG A O 1
ATOM 834 N N . LEU A 1 109 ? -0.565 -1.690 -13.214 1.00 87.62 109 LEU A N 1
ATOM 835 C CA . LEU A 1 109 ? -1.335 -1.906 -11.995 1.00 87.62 109 LEU A CA 1
ATOM 836 C C . LEU A 1 109 ? -1.121 -3.365 -11.564 1.00 87.62 109 LEU A C 1
ATOM 838 O O . LEU A 1 109 ? -1.262 -4.267 -12.388 1.00 87.62 109 LEU A O 1
ATOM 842 N N . TYR A 1 110 ? -0.782 -3.618 -10.301 1.00 88.06 110 TYR A N 1
ATOM 843 C CA . TYR A 1 110 ? -0.478 -4.980 -9.836 1.00 88.06 110 TYR A CA 1
ATOM 844 C C . TYR A 1 110 ? -1.521 -5.522 -8.869 1.00 88.06 110 TYR A C 1
ATOM 846 O O . TYR A 1 110 ? -2.095 -6.586 -9.102 1.00 88.06 110 TYR A O 1
ATOM 854 N N . LEU A 1 111 ? -1.824 -4.779 -7.809 1.00 88.44 111 LEU A N 1
ATOM 855 C CA . LEU A 1 111 ? -2.785 -5.188 -6.796 1.00 88.44 111 LEU A CA 1
ATOM 856 C C . LEU A 1 111 ? -3.796 -4.082 -6.573 1.00 88.44 111 LEU A C 1
ATOM 858 O O . LEU A 1 111 ? -3.472 -2.901 -6.530 1.00 88.44 111 LEU A O 1
ATOM 862 N N . ILE A 1 112 ? -5.033 -4.500 -6.379 1.00 82.81 112 ILE A N 1
ATOM 863 C CA . ILE A 1 112 ? -6.122 -3.623 -6.033 1.00 82.81 112 ILE A CA 1
ATOM 864 C C . ILE A 1 112 ? -6.740 -4.149 -4.742 1.00 82.81 112 ILE A C 1
ATOM 866 O O . ILE A 1 112 ? -7.112 -5.317 -4.682 1.00 82.81 112 ILE A O 1
ATOM 870 N N . ALA A 1 113 ? -6.828 -3.292 -3.727 1.00 82.38 113 ALA A N 1
ATOM 871 C CA . ALA A 1 113 ? -7.269 -3.657 -2.389 1.00 82.38 113 ALA A CA 1
ATOM 872 C C . ALA A 1 113 ? -8.364 -2.704 -1.915 1.00 82.38 113 ALA A C 1
ATOM 874 O O . ALA A 1 113 ? -8.116 -1.514 -1.748 1.00 82.38 113 ALA A O 1
ATOM 875 N N . THR A 1 114 ? -9.564 -3.226 -1.676 1.00 73.75 114 THR A N 1
ATOM 876 C CA . THR A 1 114 ? -10.669 -2.435 -1.131 1.00 73.75 114 THR A CA 1
ATOM 877 C C . THR A 1 114 ? -10.474 -2.215 0.362 1.00 73.75 114 THR A C 1
ATOM 879 O O . THR A 1 114 ? -10.285 -3.178 1.103 1.00 73.75 114 THR A O 1
ATOM 882 N N . LEU A 1 115 ? -10.559 -0.961 0.799 1.00 70.12 115 LEU A N 1
ATOM 883 C CA . LEU A 1 115 ? -10.635 -0.637 2.218 1.00 70.12 115 LEU A CA 1
ATOM 884 C C . LEU A 1 115 ? -12.009 -1.030 2.784 1.00 70.12 115 LEU A C 1
ATOM 886 O O . LEU A 1 115 ? -12.989 -1.029 2.031 1.00 70.12 115 LEU A O 1
ATOM 890 N N . PRO A 1 116 ? -12.090 -1.387 4.077 1.00 62.88 116 PRO A N 1
ATOM 891 C CA . PRO A 1 116 ? -13.371 -1.615 4.733 1.00 62.88 116 PRO A CA 1
ATOM 892 C C . PRO A 1 116 ? -14.241 -0.357 4.630 1.00 62.88 116 PRO A C 1
ATOM 894 O O . PRO A 1 116 ? -13.763 0.755 4.840 1.00 62.88 116 PRO A O 1
ATOM 897 N N . GLN A 1 117 ? -15.507 -0.546 4.262 1.00 59.16 117 GLN A N 1
ATOM 898 C CA . GLN A 1 117 ? -16.503 0.525 4.245 1.00 59.16 117 GLN A CA 1
ATOM 899 C C . GLN A 1 117 ? -16.945 0.850 5.666 1.00 59.16 117 GLN A C 1
ATOM 901 O O . GLN A 1 117 ? -16.927 -0.032 6.530 1.00 59.16 117 GLN A O 1
ATOM 906 N N . GLU A 1 118 ? -17.410 2.082 5.879 1.00 54.75 118 GLU A N 1
ATOM 907 C CA . GLU A 1 118 ? -18.237 2.397 7.039 1.00 54.75 118 GLU A CA 1
ATOM 908 C C . GLU A 1 118 ? -19.432 1.441 7.020 1.00 54.75 118 GLU A C 1
ATOM 910 O O . GLU A 1 118 ? -20.314 1.509 6.162 1.00 54.75 118 GLU A O 1
ATOM 915 N N . SER A 1 119 ? -19.424 0.453 7.916 1.00 49.19 119 SER A N 1
ATOM 916 C CA . SER A 1 119 ? -20.630 -0.320 8.175 1.00 49.19 119 SER A CA 1
ATOM 917 C C . SER A 1 119 ? -21.695 0.671 8.623 1.00 49.19 119 SER A C 1
ATOM 919 O O . SER A 1 119 ? -21.399 1.487 9.481 1.00 49.19 119 SER A O 1
ATOM 921 N N . SER A 1 120 ? -22.890 0.581 8.044 1.00 46.41 120 SER A N 1
ATOM 922 C CA . SER A 1 120 ? -24.053 1.468 8.189 1.00 46.41 120 SER A CA 1
ATOM 923 C C . SER A 1 120 ? -24.612 1.596 9.623 1.00 46.41 120 SER A C 1
ATOM 925 O O . SER A 1 120 ? -25.780 1.315 9.871 1.00 46.41 120 SER A O 1
ATOM 927 N N . GLY A 1 121 ? -23.772 1.999 10.566 1.00 51.06 121 GLY A N 1
ATOM 928 C CA . GLY A 1 121 ? -24.060 2.316 11.959 1.00 51.06 121 GLY A CA 1
ATOM 929 C C . GLY A 1 121 ? -23.032 3.337 12.448 1.00 51.06 121 GLY A C 1
ATOM 930 O O . GLY A 1 121 ? -21.988 3.476 11.820 1.00 51.06 121 GLY A O 1
ATOM 931 N N . ASP A 1 122 ? -23.339 4.032 13.542 1.00 55.06 122 ASP A N 1
ATOM 932 C CA . ASP A 1 122 ? -22.685 5.245 14.088 1.00 55.06 122 ASP A CA 1
ATOM 933 C C . ASP A 1 122 ? -21.157 5.197 14.352 1.00 55.06 122 ASP A C 1
ATOM 935 O O . ASP A 1 122 ? -20.599 6.076 15.006 1.00 55.06 122 ASP A O 1
ATOM 939 N N . GLU A 1 123 ? -20.442 4.180 13.881 1.00 62.94 123 GLU A N 1
ATOM 940 C CA . GLU A 1 123 ? -19.036 3.943 14.168 1.00 62.94 123 GLU A CA 1
ATOM 941 C C . GLU A 1 123 ? -18.155 4.181 12.934 1.00 62.94 123 GLU A C 1
ATOM 943 O O . GLU A 1 123 ? -18.004 3.324 12.059 1.00 62.94 123 GLU A O 1
ATOM 948 N N . LEU A 1 124 ? -17.530 5.360 12.908 1.00 68.69 124 LEU A N 1
ATOM 949 C CA . LEU A 1 124 ? -16.525 5.744 11.919 1.00 68.69 124 LEU A CA 1
ATOM 950 C C . LEU A 1 124 ? -15.283 4.850 12.052 1.00 68.69 124 LEU A C 1
ATOM 952 O O . LEU A 1 124 ? -14.604 4.843 13.082 1.00 68.69 124 LEU A O 1
ATOM 956 N N . MET A 1 125 ? -14.951 4.109 10.992 1.00 72.81 125 MET A N 1
ATOM 957 C CA . MET A 1 125 ? -13.717 3.325 10.946 1.00 72.81 125 MET A CA 1
ATOM 958 C C . MET A 1 125 ? -12.542 4.198 10.516 1.00 72.81 125 MET A C 1
ATOM 960 O O . MET A 1 125 ? -12.540 4.780 9.433 1.00 72.81 125 MET A O 1
ATOM 964 N N . LYS A 1 126 ? -11.497 4.234 11.343 1.00 80.56 126 LYS A N 1
ATOM 965 C CA . LYS A 1 126 ? -10.231 4.891 11.013 1.00 80.56 126 LYS A CA 1
ATOM 966 C C . LYS A 1 126 ? -9.164 3.844 10.724 1.00 80.56 126 LYS A C 1
ATOM 968 O O . LYS A 1 126 ? -8.919 2.961 11.542 1.00 80.56 126 LYS A O 1
ATOM 973 N N . VAL A 1 127 ? -8.493 3.969 9.580 1.00 85.50 127 VAL A N 1
ATOM 974 C CA . VAL A 1 127 ? -7.302 3.164 9.289 1.00 85.50 127 VAL A CA 1
ATOM 975 C C . VAL A 1 127 ? -6.158 3.656 10.174 1.00 85.50 127 VAL A C 1
ATOM 977 O O . VAL A 1 127 ? -5.800 4.833 10.134 1.00 85.50 127 VAL A O 1
ATOM 980 N N . VAL A 1 128 ? -5.604 2.758 10.987 1.00 85.56 128 VAL A N 1
ATOM 981 C CA . VAL A 1 128 ? -4.500 3.067 11.913 1.00 85.56 128 VAL A CA 1
ATOM 982 C C . VAL A 1 128 ? -3.132 2.815 11.285 1.00 85.56 128 VAL A C 1
ATOM 984 O O . VAL A 1 128 ? -2.198 3.585 11.495 1.00 85.56 128 VAL A O 1
ATOM 987 N N . ASN A 1 129 ? -3.020 1.768 10.469 1.00 88.88 129 ASN A N 1
ATOM 988 C CA . ASN A 1 129 ? -1.804 1.416 9.756 1.00 88.88 129 ASN A CA 1
ATOM 989 C C . ASN A 1 129 ? -2.120 0.632 8.475 1.00 88.88 129 ASN A C 1
ATOM 991 O O . ASN A 1 129 ? -3.247 0.180 8.252 1.00 88.88 129 ASN A O 1
ATOM 995 N N . VAL A 1 130 ? -1.109 0.494 7.623 1.00 90.31 130 VAL A N 1
ATOM 996 C CA . VAL A 1 130 ? -1.132 -0.375 6.449 1.00 90.31 130 VAL A CA 1
ATOM 997 C C . VAL A 1 130 ? 0.162 -1.171 6.406 1.00 90.31 130 VAL A C 1
ATOM 999 O O . VAL A 1 130 ? 1.243 -0.614 6.223 1.00 90.31 130 VAL A O 1
ATOM 1002 N N . THR A 1 131 ? 0.036 -2.488 6.539 1.00 90.75 131 THR A N 1
ATOM 1003 C CA . THR A 1 131 ? 1.159 -3.418 6.408 1.00 90.75 131 THR A CA 1
ATOM 1004 C C . THR A 1 131 ? 1.332 -3.833 4.959 1.00 90.75 131 THR A C 1
ATOM 1006 O O . THR A 1 131 ? 0.421 -4.376 4.324 1.00 90.75 131 THR A O 1
ATOM 1009 N N . TRP A 1 132 ? 2.533 -3.625 4.441 1.00 91.06 132 TRP A N 1
ATOM 1010 C CA . TRP A 1 132 ? 2.901 -3.996 3.090 1.00 91.06 132 TRP A CA 1
ATOM 1011 C C . TRP A 1 132 ? 3.794 -5.223 3.105 1.00 91.06 132 TRP A C 1
ATOM 1013 O O . TRP A 1 132 ? 4.783 -5.274 3.824 1.00 91.06 132 TRP A O 1
ATOM 1023 N N . LEU A 1 133 ? 3.454 -6.197 2.265 1.00 91.88 133 LEU A N 1
ATOM 1024 C CA . LEU A 1 133 ? 4.323 -7.312 1.922 1.00 91.88 133 LEU A CA 1
ATOM 1025 C C . LEU A 1 133 ? 4.446 -7.326 0.404 1.00 91.88 133 LEU A C 1
ATOM 1027 O O . LEU A 1 133 ? 3.482 -7.634 -0.304 1.00 91.88 133 LEU A O 1
ATOM 1031 N N . VAL A 1 134 ? 5.621 -6.954 -0.087 1.00 91.25 134 VAL A N 1
ATOM 1032 C CA . VAL A 1 134 ? 5.933 -6.899 -1.518 1.00 91.25 134 VAL A CA 1
ATOM 1033 C C . VAL A 1 134 ? 7.088 -7.845 -1.810 1.00 91.25 134 VAL A C 1
ATOM 1035 O O . VAL A 1 134 ? 7.980 -8.021 -0.983 1.00 91.25 134 VAL A O 1
ATOM 1038 N N . LYS A 1 135 ? 7.042 -8.510 -2.964 1.00 91.88 135 LYS A N 1
ATOM 1039 C CA . LYS A 1 135 ? 8.097 -9.417 -3.411 1.00 91.88 135 LYS A CA 1
ATOM 1040 C C . LYS A 1 135 ? 8.428 -9.102 -4.859 1.00 91.88 135 LYS A C 1
ATOM 1042 O O . LYS A 1 135 ? 7.534 -9.161 -5.700 1.00 91.88 135 LYS A O 1
ATOM 1047 N N . GLY A 1 136 ? 9.683 -8.777 -5.130 1.00 90.62 136 GLY A N 1
ATOM 1048 C CA . GLY A 1 136 ? 10.139 -8.310 -6.434 1.00 90.62 136 GLY A CA 1
ATOM 1049 C C . GLY A 1 136 ? 11.641 -8.444 -6.593 1.00 90.62 136 GLY A C 1
ATOM 1050 O O . GLY A 1 136 ? 12.335 -8.829 -5.659 1.00 90.62 136 GLY A O 1
ATOM 1051 N N . HIS A 1 137 ? 12.114 -8.155 -7.794 1.00 89.94 137 HIS A N 1
ATOM 1052 C CA . HIS A 1 137 ? 13.529 -8.067 -8.112 1.00 89.94 137 HIS A CA 1
ATOM 1053 C C . HIS A 1 137 ? 13.718 -7.169 -9.329 1.00 89.94 137 HIS A C 1
ATOM 1055 O O . HIS A 1 137 ? 12.745 -6.792 -9.993 1.00 89.94 137 HIS A O 1
ATOM 1061 N N . ASP A 1 138 ? 14.970 -6.837 -9.599 1.00 86.38 138 ASP A N 1
ATOM 1062 C CA . ASP A 1 138 ? 15.379 -6.137 -10.807 1.00 86.38 138 ASP A CA 1
ATOM 1063 C C . ASP A 1 138 ? 15.905 -7.136 -11.850 1.00 86.38 138 ASP A C 1
ATOM 1065 O O . ASP A 1 138 ? 16.036 -8.326 -11.584 1.00 86.38 138 ASP A O 1
ATOM 1069 N N . GLN A 1 139 ? 16.232 -6.702 -13.061 1.00 80.56 139 GLN A N 1
ATOM 1070 C CA . GLN A 1 139 ? 16.636 -7.608 -14.154 1.00 80.56 139 GLN A CA 1
ATOM 1071 C C . GLN A 1 139 ? 17.867 -8.504 -13.882 1.00 80.56 139 GLN A C 1
ATOM 1073 O O . GLN A 1 139 ? 18.093 -9.463 -14.618 1.00 80.56 139 GLN A O 1
ATOM 1078 N N . GLY A 1 140 ? 18.654 -8.215 -12.840 1.00 78.88 140 GLY A N 1
ATOM 1079 C CA . GLY A 1 140 ? 19.808 -9.028 -12.441 1.00 78.88 140 GLY A CA 1
ATOM 1080 C C . GLY A 1 140 ? 21.139 -8.650 -13.082 1.00 78.88 140 GLY A C 1
ATOM 1081 O O . GLY A 1 140 ? 22.121 -9.353 -12.879 1.00 78.88 140 GLY A O 1
ATOM 1082 N N . TRP A 1 141 ? 21.181 -7.565 -13.853 1.00 75.06 141 TRP A N 1
ATOM 1083 C CA . TRP A 1 141 ? 22.389 -7.069 -14.510 1.00 75.06 141 TRP A CA 1
ATOM 1084 C C . TRP A 1 141 ? 22.276 -5.564 -14.810 1.00 75.06 141 TRP A C 1
ATOM 1086 O O . TRP A 1 141 ? 21.170 -5.023 -14.873 1.00 75.06 141 TRP A O 1
ATOM 1096 N N . GLY A 1 142 ? 23.414 -4.896 -15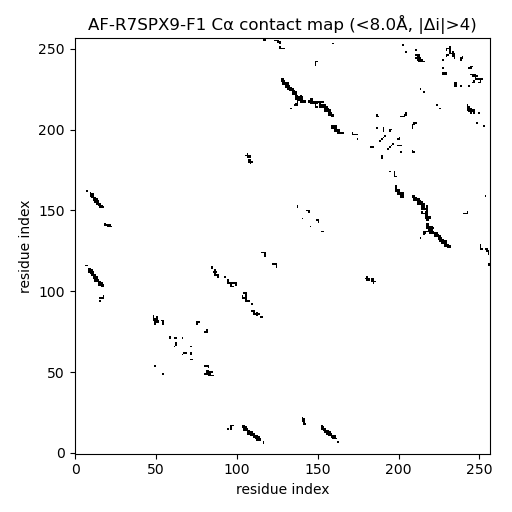.034 1.00 74.69 142 GLY A N 1
ATOM 1097 C CA . GLY A 1 142 ? 23.491 -3.451 -15.310 1.00 74.69 142 GLY A CA 1
ATOM 1098 C C . GLY A 1 142 ? 23.318 -2.566 -14.065 1.00 74.69 142 GLY A C 1
ATOM 1099 O O . GLY A 1 142 ? 23.136 -3.068 -12.969 1.00 74.69 142 GLY A O 1
ATOM 1100 N N . GLY A 1 143 ? 23.367 -1.242 -14.224 1.00 75.62 143 GLY A N 1
ATOM 1101 C CA . GLY A 1 143 ? 23.185 -0.282 -13.125 1.00 75.62 143 GLY A CA 1
ATOM 1102 C C . GLY A 1 143 ? 24.471 0.076 -12.367 1.00 75.62 143 GLY A C 1
ATOM 1103 O O . GLY A 1 143 ? 25.406 -0.709 -12.264 1.00 75.62 143 GLY A O 1
ATOM 1104 N N . GLU A 1 144 ? 24.512 1.302 -11.847 1.00 78.94 144 GLU A N 1
ATOM 1105 C CA . GLU A 1 144 ? 25.724 1.924 -11.285 1.00 78.94 144 GLU A CA 1
ATOM 1106 C C . GLU A 1 144 ? 26.029 1.491 -9.840 1.00 78.94 144 GLU A C 1
ATOM 1108 O O . GLU A 1 144 ? 27.141 1.689 -9.361 1.00 78.94 144 GLU A O 1
ATOM 1113 N N . ALA A 1 145 ? 25.064 0.870 -9.147 1.00 85.62 145 ALA A N 1
ATOM 1114 C CA . ALA A 1 145 ? 25.208 0.436 -7.755 1.00 85.62 145 ALA A CA 1
ATOM 1115 C C . ALA A 1 145 ? 24.546 -0.934 -7.484 1.00 85.62 145 ALA A C 1
ATOM 1117 O O . ALA A 1 145 ? 23.537 -1.000 -6.774 1.00 85.62 145 ALA A O 1
ATOM 1118 N N . PRO A 1 146 ? 25.072 -2.041 -8.047 1.00 86.50 146 PRO A N 1
ATOM 1119 C CA . PRO A 1 146 ? 24.508 -3.378 -7.863 1.00 86.50 146 PRO A CA 1
ATOM 1120 C C . PRO A 1 146 ? 24.270 -3.739 -6.392 1.00 86.50 146 PRO A C 1
ATOM 1122 O O . PRO A 1 146 ? 25.132 -3.556 -5.536 1.00 86.50 146 PRO A O 1
ATOM 1125 N N . GLY A 1 147 ? 23.094 -4.286 -6.091 1.00 85.75 147 GLY A N 1
ATOM 1126 C CA . GLY A 1 147 ? 22.705 -4.703 -4.743 1.00 85.75 147 GLY A CA 1
ATOM 1127 C C . GLY A 1 147 ? 22.215 -3.581 -3.823 1.00 85.75 147 GLY A C 1
ATOM 1128 O O . GLY A 1 147 ? 21.701 -3.898 -2.750 1.00 85.75 147 GLY A O 1
ATOM 1129 N N . MET A 1 148 ? 22.318 -2.315 -4.234 1.00 90.00 148 MET A N 1
ATOM 1130 C CA . MET A 1 148 ? 21.799 -1.172 -3.478 1.00 90.00 148 MET A CA 1
ATOM 1131 C C . MET A 1 148 ? 20.340 -0.874 -3.840 1.00 90.00 148 MET A C 1
ATOM 1133 O O . MET A 1 148 ? 19.864 -1.222 -4.920 1.00 90.00 148 MET A O 1
ATOM 1137 N N . TYR A 1 149 ? 19.632 -0.180 -2.947 1.00 88.00 149 TYR A N 1
ATOM 1138 C CA . TYR A 1 149 ? 18.277 0.336 -3.196 1.00 88.00 149 TYR A CA 1
ATOM 1139 C C . TYR A 1 149 ? 18.252 1.747 -3.797 1.00 88.00 149 TYR A C 1
ATOM 1141 O O . TYR A 1 149 ? 17.184 2.253 -4.153 1.00 88.00 149 TYR A O 1
ATOM 1149 N N . SER A 1 150 ? 19.417 2.387 -3.901 1.00 84.31 150 SER A N 1
ATOM 1150 C CA . SER A 1 150 ? 19.591 3.709 -4.489 1.00 84.31 150 SER A CA 1
ATOM 1151 C C . SER A 1 150 ? 20.925 3.774 -5.242 1.00 84.31 150 SER A C 1
ATOM 1153 O O . SER A 1 150 ? 21.933 3.349 -4.673 1.00 84.31 150 SER A O 1
ATOM 1155 N N . PRO A 1 151 ? 20.957 4.287 -6.487 1.00 84.19 151 PRO A N 1
ATOM 1156 C CA . PRO A 1 151 ? 19.817 4.718 -7.307 1.00 84.19 151 PRO A CA 1
ATOM 1157 C C . PRO A 1 151 ? 19.089 3.529 -7.972 1.00 84.19 151 PRO A C 1
ATOM 1159 O O . PRO A 1 151 ? 19.646 2.857 -8.834 1.00 84.19 151 PRO A O 1
ATOM 1162 N N . ALA A 1 152 ? 17.827 3.271 -7.604 1.00 85.00 152 ALA A N 1
ATOM 1163 C CA . ALA A 1 152 ? 17.038 2.164 -8.162 1.00 85.00 152 ALA A CA 1
ATOM 1164 C C . ALA A 1 152 ? 16.248 2.529 -9.429 1.00 85.00 152 ALA A C 1
ATOM 1166 O O . ALA A 1 152 ? 15.623 3.589 -9.507 1.00 85.00 152 ALA A O 1
ATOM 1167 N N . TYR A 1 153 ? 16.184 1.580 -10.369 1.00 83.56 153 TYR A N 1
ATOM 1168 C CA . TYR A 1 153 ? 15.507 1.718 -11.668 1.00 83.56 153 TYR A CA 1
ATOM 1169 C C . TYR A 1 153 ? 14.125 1.052 -11.734 1.00 83.56 153 TYR A C 1
ATOM 1171 O O . TYR A 1 153 ? 13.346 1.319 -12.653 1.00 83.56 153 TYR A O 1
ATOM 1179 N N . SER A 1 154 ? 13.785 0.230 -10.740 1.00 87.19 154 SER A N 1
ATOM 1180 C CA . SER A 1 154 ? 12.477 -0.409 -10.601 1.00 87.19 154 SER A CA 1
ATOM 1181 C C . SER A 1 154 ? 11.963 -0.287 -9.162 1.00 87.19 154 SER A C 1
ATOM 1183 O O . SER A 1 154 ? 12.721 -0.419 -8.197 1.00 87.19 154 SER A O 1
ATOM 1185 N N . TRP A 1 155 ? 10.676 0.041 -9.004 1.00 92.25 155 TRP A N 1
ATOM 1186 C CA . TRP A 1 155 ? 10.066 0.262 -7.690 1.00 92.25 155 TRP A CA 1
ATOM 1187 C C . TRP A 1 155 ? 8.545 0.072 -7.700 1.00 92.25 155 TRP A C 1
ATOM 1189 O O . TRP A 1 155 ? 7.879 0.100 -8.733 1.00 92.25 155 TRP A O 1
ATOM 1199 N N . TYR A 1 156 ? 7.980 -0.086 -6.509 1.00 93.38 156 TYR A N 1
ATOM 1200 C CA . TYR A 1 156 ? 6.545 -0.149 -6.257 1.00 93.38 156 TYR A CA 1
ATOM 1201 C C . TYR A 1 156 ? 5.999 1.235 -5.884 1.00 93.38 156 TYR A C 1
ATOM 1203 O O . TYR A 1 156 ? 6.676 2.012 -5.205 1.00 93.38 156 TYR A O 1
ATOM 1211 N N . GLU A 1 157 ? 4.749 1.525 -6.261 1.00 93.06 157 GLU A N 1
ATOM 1212 C CA . GLU A 1 157 ? 4.039 2.751 -5.873 1.00 93.06 157 GLU A CA 1
ATOM 1213 C C . GLU A 1 157 ? 2.651 2.465 -5.260 1.00 93.06 157 GLU A C 1
ATOM 1215 O O . GLU A 1 157 ? 2.074 1.380 -5.340 1.00 93.06 157 GLU A O 1
ATOM 1220 N N . ALA A 1 158 ? 2.085 3.436 -4.561 1.00 92.88 158 ALA A N 1
ATOM 1221 C CA . ALA A 1 158 ? 0.715 3.383 -4.086 1.00 92.88 158 ALA A CA 1
ATOM 1222 C C . ALA A 1 158 ? -0.034 4.629 -4.518 1.00 92.88 158 ALA A C 1
ATOM 1224 O O . ALA A 1 158 ? 0.548 5.689 -4.654 1.00 92.88 158 ALA A O 1
ATOM 1225 N N . CYS A 1 159 ? -1.334 4.502 -4.717 1.00 92.56 159 CYS A N 1
ATOM 1226 C CA . CYS A 1 159 ? -2.234 5.606 -5.016 1.00 92.56 159 CYS A CA 1
ATOM 1227 C C . CYS A 1 159 ? -3.579 5.307 -4.368 1.00 92.56 159 CYS A C 1
ATOM 1229 O O . CYS A 1 159 ? -3.855 4.160 -4.000 1.00 92.56 159 CYS A O 1
ATOM 1231 N N . ILE A 1 160 ? -4.433 6.319 -4.282 1.00 90.88 160 ILE A N 1
ATOM 1232 C CA . ILE A 1 160 ? -5.776 6.180 -3.729 1.00 90.88 160 ILE A CA 1
ATOM 1233 C C . ILE A 1 160 ? -6.755 6.719 -4.768 1.00 90.88 160 ILE A C 1
ATOM 1235 O O . ILE A 1 160 ? -6.655 7.871 -5.176 1.00 90.88 160 ILE A O 1
ATOM 1239 N N . PHE A 1 161 ? -7.683 5.874 -5.215 1.00 87.44 161 PHE A N 1
ATOM 1240 C CA . PHE A 1 161 ? -8.709 6.229 -6.202 1.00 87.44 161 PHE A CA 1
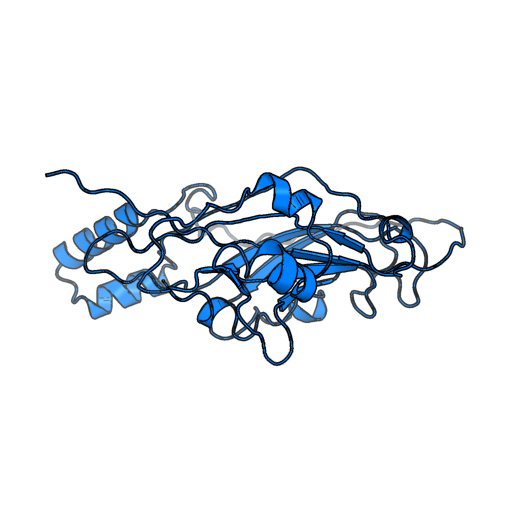ATOM 1241 C C . PHE A 1 161 ? -9.980 6.631 -5.473 1.00 87.44 161 PHE A C 1
ATOM 1243 O O . PHE A 1 161 ? -10.614 5.746 -4.920 1.00 87.44 161 PHE A O 1
ATOM 1250 N N . ARG A 1 162 ? -10.388 7.897 -5.479 1.00 87.00 162 ARG A N 1
ATOM 1251 C CA . ARG A 1 162 ? -11.556 8.376 -4.732 1.00 87.00 162 ARG A CA 1
ATOM 1252 C C . ARG A 1 162 ? -12.734 8.696 -5.636 1.00 87.00 162 ARG A C 1
ATOM 1254 O O . ARG A 1 162 ? -12.562 9.308 -6.679 1.00 87.00 162 ARG A O 1
ATOM 1261 N N . ARG A 1 163 ? -13.938 8.286 -5.233 1.00 83.38 163 ARG A N 1
ATOM 1262 C CA . ARG A 1 163 ? -15.162 8.688 -5.930 1.00 83.38 163 ARG A CA 1
ATOM 1263 C C . ARG A 1 163 ? -15.413 10.170 -5.666 1.00 83.38 163 ARG A C 1
ATOM 1265 O O . ARG A 1 163 ? -15.301 10.625 -4.530 1.00 83.38 163 ARG A O 1
ATOM 1272 N N . VAL A 1 164 ? -15.746 10.909 -6.713 1.00 83.56 164 VAL A N 1
ATOM 1273 C CA . VAL A 1 164 ? -16.160 12.306 -6.607 1.00 83.56 164 VAL A CA 1
ATOM 1274 C C . VAL A 1 164 ? -17.678 12.302 -6.448 1.00 83.56 164 VAL A C 1
ATOM 1276 O O . VAL A 1 164 ? -18.399 11.886 -7.353 1.00 83.56 164 VAL A O 1
ATOM 1279 N N . HIS A 1 165 ? -18.180 12.700 -5.279 1.00 67.69 165 HIS A N 1
ATOM 1280 C CA . HIS A 1 165 ? -19.620 12.829 -5.061 1.00 67.69 165 HIS A CA 1
ATOM 1281 C C . HIS A 1 165 ? -20.134 14.048 -5.832 1.00 67.69 165 HIS A C 1
ATOM 1283 O O . HIS A 1 165 ? -19.972 15.178 -5.385 1.00 67.69 165 HIS A O 1
ATOM 1289 N N . SER A 1 166 ? -20.745 13.820 -6.996 1.00 54.72 166 SER A N 1
ATOM 1290 C CA . SER A 1 166 ? -21.633 14.805 -7.617 1.00 54.72 166 SER A CA 1
ATOM 1291 C C . SER A 1 166 ? -23.065 14.470 -7.214 1.00 54.72 166 SER A C 1
ATOM 1293 O O . SER A 1 166 ? -23.492 13.324 -7.365 1.00 54.72 166 SER A O 1
ATOM 1295 N N . ALA A 1 167 ? -23.785 15.450 -6.669 1.00 48.09 167 ALA A N 1
ATOM 1296 C CA . ALA A 1 167 ? -25.107 15.285 -6.064 1.00 48.09 167 ALA A CA 1
ATOM 1297 C C . ALA A 1 167 ? -26.216 14.838 -7.044 1.00 48.09 167 ALA A C 1
ATOM 1299 O O . ALA A 1 167 ? -27.324 14.545 -6.602 1.00 48.09 167 ALA A O 1
ATOM 1300 N N . GLU A 1 168 ? -25.945 14.747 -8.351 1.00 51.00 168 GLU A N 1
ATOM 1301 C CA . GLU A 1 168 ? -27.005 14.645 -9.366 1.00 51.00 168 GLU A CA 1
ATOM 1302 C C . GLU A 1 168 ? -26.918 13.450 -10.329 1.00 51.00 168 GLU A C 1
ATOM 1304 O O . GLU A 1 168 ? -27.863 13.218 -11.081 1.00 51.00 168 GLU A O 1
ATOM 1309 N N . ASP A 1 169 ? -25.866 12.626 -10.309 1.00 49.62 169 ASP A N 1
ATOM 1310 C CA . ASP A 1 169 ? -25.673 11.663 -11.403 1.00 49.62 169 ASP A CA 1
ATOM 1311 C C . ASP A 1 169 ? -26.115 10.228 -11.063 1.00 49.62 169 ASP A C 1
ATOM 1313 O O . ASP A 1 169 ? -25.358 9.396 -10.554 1.00 49.62 169 ASP A O 1
ATOM 1317 N N . LYS A 1 170 ? -27.385 9.929 -11.364 1.00 47.62 170 LYS A N 1
ATOM 1318 C CA . LYS A 1 170 ? -28.019 8.606 -11.187 1.00 47.62 170 LYS A CA 1
ATOM 1319 C C . LYS A 1 170 ? -27.597 7.566 -12.240 1.00 47.62 170 LYS A C 1
ATOM 1321 O O . LYS A 1 170 ? -28.087 6.439 -12.198 1.00 47.62 170 LYS A O 1
ATOM 1326 N N . SER A 1 171 ? -26.691 7.902 -13.163 1.00 52.03 171 SER A N 1
ATOM 1327 C CA . SER A 1 171 ? -26.214 6.993 -14.221 1.00 52.03 171 SER A CA 1
ATOM 1328 C C . SER A 1 171 ? -24.727 6.631 -14.094 1.00 52.03 171 SER A C 1
ATOM 1330 O O . SER A 1 171 ? -24.022 6.410 -15.077 1.00 52.03 171 SER A O 1
ATOM 1332 N N . GLN A 1 172 ? -24.214 6.553 -12.866 1.00 54.62 172 GLN A N 1
ATOM 1333 C CA . GLN A 1 172 ? -22.799 6.269 -12.629 1.00 54.62 172 GLN A CA 1
ATOM 1334 C C . GLN A 1 172 ? -22.428 4.829 -13.016 1.00 54.62 172 GLN A C 1
ATOM 1336 O O . GLN A 1 172 ? -22.799 3.866 -12.346 1.00 54.62 172 GLN A O 1
ATOM 1341 N N . LYS A 1 173 ? -21.659 4.684 -14.103 1.00 57.72 173 LYS A N 1
ATOM 1342 C CA . LYS A 1 173 ? -21.081 3.404 -14.533 1.00 57.72 173 LYS A CA 1
ATOM 1343 C C . LYS A 1 173 ? -19.951 2.995 -13.592 1.00 57.72 173 LYS A C 1
ATOM 1345 O O . LYS A 1 173 ? -18.979 3.729 -13.425 1.00 57.72 173 LYS A O 1
ATOM 1350 N N . ASP A 1 174 ? -20.041 1.792 -13.036 1.00 65.06 174 ASP A N 1
ATOM 1351 C CA . ASP A 1 174 ? -18.923 1.192 -12.313 1.00 65.06 174 ASP A CA 1
ATOM 1352 C C . ASP A 1 174 ? -17.708 1.022 -13.236 1.00 65.06 174 ASP A C 1
ATOM 1354 O O . ASP A 1 174 ? -17.807 0.562 -14.378 1.00 65.06 174 ASP A O 1
ATOM 1358 N N . ILE A 1 175 ? -16.527 1.374 -12.726 1.00 70.44 175 ILE A N 1
ATOM 1359 C CA . ILE A 1 175 ? -15.276 1.155 -13.446 1.00 70.44 175 ILE A CA 1
ATOM 1360 C C . ILE A 1 175 ? -14.993 -0.349 -13.513 1.00 70.44 175 ILE A C 1
ATOM 1362 O O . ILE A 1 175 ? -14.851 -1.019 -12.487 1.00 70.44 175 ILE A O 1
ATOM 1366 N N . ASN A 1 176 ? -14.819 -0.872 -14.729 1.00 77.06 176 ASN A N 1
ATOM 1367 C CA . ASN A 1 176 ? -14.357 -2.242 -14.932 1.00 77.06 176 ASN A CA 1
ATOM 1368 C C . ASN A 1 176 ? -12.899 -2.391 -14.455 1.00 77.06 176 ASN A C 1
ATOM 1370 O O . ASN A 1 176 ? -11.954 -1.915 -15.083 1.00 77.06 176 ASN A O 1
ATOM 1374 N N . VAL A 1 177 ? -12.755 -3.089 -13.336 1.00 70.56 177 VAL A N 1
ATOM 1375 C CA . VAL A 1 177 ? -11.522 -3.435 -12.623 1.00 70.56 177 VAL A CA 1
ATOM 1376 C C . VAL A 1 177 ? -10.465 -4.072 -13.521 1.00 70.56 177 VAL A C 1
ATOM 1378 O O . VAL A 1 177 ? -9.328 -3.604 -13.578 1.00 70.56 177 VAL A O 1
ATOM 1381 N N . GLU A 1 178 ? -10.853 -5.126 -14.227 1.00 75.88 178 GLU A N 1
ATOM 1382 C CA . GLU A 1 178 ? -9.997 -5.933 -15.090 1.00 75.88 178 GLU A CA 1
ATOM 1383 C C . GLU A 1 178 ? -9.432 -5.099 -16.233 1.00 75.88 178 GLU A C 1
ATOM 1385 O O . GLU A 1 178 ? -8.285 -5.290 -16.648 1.00 75.88 178 GLU A O 1
ATOM 1390 N N . ARG A 1 179 ? -10.199 -4.105 -16.694 1.00 78.88 179 ARG A N 1
ATOM 1391 C CA . ARG A 1 179 ? -9.720 -3.142 -17.685 1.00 78.88 179 ARG A CA 1
ATOM 1392 C C . ARG A 1 179 ? -8.593 -2.271 -17.131 1.00 78.88 179 ARG A C 1
ATOM 1394 O O . ARG A 1 179 ? -7.643 -2.014 -17.868 1.00 78.88 179 ARG A O 1
ATOM 1401 N N . LEU A 1 180 ? -8.649 -1.865 -15.859 1.00 81.44 180 LEU A N 1
ATOM 1402 C CA . LEU A 1 180 ? -7.625 -1.003 -15.245 1.00 81.44 180 LEU A CA 1
ATOM 1403 C C . LEU A 1 180 ? -6.245 -1.653 -15.256 1.00 81.44 180 LEU A C 1
ATOM 1405 O O . LEU A 1 180 ? -5.265 -0.990 -15.586 1.00 81.44 180 LEU A O 1
ATOM 1409 N N . TYR A 1 181 ? -6.177 -2.959 -14.988 1.00 80.44 181 TYR A N 1
ATOM 1410 C CA . TYR A 1 181 ? -4.926 -3.714 -15.058 1.00 80.44 181 TYR A CA 1
ATOM 1411 C C . TYR A 1 181 ? -4.253 -3.646 -16.431 1.00 80.44 181 TYR A C 1
ATOM 1413 O O . TYR A 1 181 ? -3.026 -3.647 -16.517 1.00 80.44 181 TYR A O 1
ATOM 1421 N N . ARG A 1 182 ? -5.046 -3.554 -17.504 1.00 79.12 182 ARG A N 1
ATOM 1422 C CA . ARG A 1 182 ? -4.541 -3.518 -18.881 1.00 79.12 182 ARG A CA 1
ATOM 1423 C C . ARG A 1 182 ? -4.129 -2.115 -19.318 1.00 79.12 182 ARG A C 1
ATOM 1425 O O . ARG A 1 182 ? -3.114 -1.970 -20.000 1.00 79.12 182 ARG A O 1
ATOM 1432 N N . VAL A 1 183 ? -4.900 -1.097 -18.932 1.00 83.19 183 VAL A N 1
ATOM 1433 C CA . VAL A 1 183 ? -4.730 0.281 -19.436 1.00 83.19 183 VAL A CA 1
ATOM 1434 C C . VAL A 1 183 ? -3.800 1.143 -18.592 1.00 83.19 183 VAL A C 1
ATOM 1436 O O . VAL A 1 183 ? -3.318 2.159 -19.083 1.00 83.19 183 VAL A O 1
ATOM 1439 N N . TYR A 1 184 ? -3.533 0.762 -17.342 1.00 83.38 184 TYR A N 1
ATOM 1440 C CA . TYR A 1 184 ? -2.699 1.572 -16.466 1.00 83.38 184 TYR A CA 1
ATOM 1441 C C . TYR A 1 184 ? -1.263 1.702 -17.009 1.00 83.38 184 TYR A C 1
ATOM 1443 O O . TYR A 1 184 ? -0.622 0.696 -17.332 1.00 83.38 184 TYR A O 1
ATOM 1451 N N . ARG A 1 185 ? -0.766 2.941 -17.094 1.00 81.56 185 ARG A N 1
ATOM 1452 C CA . ARG A 1 185 ? 0.597 3.298 -17.542 1.00 81.56 185 ARG A CA 1
ATOM 1453 C C . ARG A 1 185 ? 1.178 4.472 -16.763 1.00 81.56 185 ARG A C 1
ATOM 1455 O O . ARG A 1 185 ? 2.360 4.500 -16.468 1.00 81.56 185 ARG A O 1
ATOM 1462 N N . ASP A 1 186 ? 0.338 5.433 -16.424 1.00 84.94 186 ASP A N 1
ATOM 1463 C CA . ASP A 1 186 ? 0.719 6.641 -15.712 1.00 84.94 186 ASP A CA 1
ATOM 1464 C C . ASP A 1 186 ? -0.491 7.128 -14.908 1.00 84.94 186 ASP A C 1
ATOM 1466 O O . ASP A 1 186 ? -1.633 6.934 -15.334 1.00 84.94 186 ASP A O 1
ATOM 1470 N N . ALA A 1 187 ? -0.238 7.710 -13.737 1.00 87.25 187 ALA A N 1
ATOM 1471 C CA . ALA A 1 187 ? -1.276 8.078 -12.783 1.00 87.25 187 ALA A CA 1
ATOM 1472 C C . ALA A 1 187 ? -2.144 9.222 -13.322 1.00 87.25 187 ALA A C 1
ATOM 1474 O O . ALA A 1 187 ? -3.369 9.142 -13.272 1.00 87.25 187 ALA A O 1
ATOM 1475 N N . GLU A 1 188 ? -1.535 10.245 -13.916 1.00 86.62 188 GLU A N 1
ATOM 1476 C CA . GLU A 1 188 ? -2.255 11.401 -14.450 1.00 86.62 188 GLU A CA 1
ATOM 1477 C C . GLU A 1 188 ? -3.049 11.044 -15.704 1.00 86.62 188 GLU A C 1
ATOM 1479 O O . GLU A 1 188 ? -4.203 11.444 -15.862 1.00 86.62 188 GLU A O 1
ATOM 1484 N N . MET A 1 189 ? -2.457 10.256 -16.604 1.00 87.44 189 MET A N 1
ATOM 1485 C CA . MET A 1 189 ? -3.153 9.738 -17.779 1.00 87.44 189 MET A CA 1
ATOM 1486 C C . MET A 1 189 ? -4.354 8.889 -17.361 1.00 87.44 189 MET A C 1
ATOM 1488 O O . MET A 1 189 ? -5.447 9.057 -17.911 1.00 87.44 189 MET A O 1
ATOM 1492 N N . MET A 1 190 ? -4.159 8.019 -16.365 1.00 87.88 190 MET A N 1
ATOM 1493 C CA . MET A 1 190 ? -5.218 7.193 -15.796 1.00 87.88 190 MET A CA 1
ATOM 1494 C C . MET A 1 190 ? -6.340 8.053 -15.211 1.00 87.88 190 MET A C 1
ATOM 1496 O O . MET A 1 190 ? -7.512 7.797 -15.496 1.00 87.88 190 MET A O 1
ATOM 1500 N N . GLU A 1 191 ? -5.992 9.087 -14.442 1.00 89.44 191 GLU A N 1
ATOM 1501 C CA . GLU A 1 191 ? -6.963 10.019 -13.877 1.00 89.44 191 GLU A CA 1
ATOM 1502 C C . GLU A 1 191 ? -7.784 10.691 -14.979 1.00 89.44 191 GLU A C 1
ATOM 1504 O O . GLU A 1 191 ? -9.002 10.535 -15.015 1.00 89.44 191 GLU A O 1
ATOM 1509 N N . ARG A 1 192 ? -7.128 11.354 -15.936 1.00 89.75 192 ARG A N 1
ATOM 1510 C CA . ARG A 1 192 ? -7.816 12.145 -16.967 1.00 89.75 192 ARG A CA 1
ATOM 1511 C C . ARG A 1 192 ? -8.648 11.309 -17.936 1.00 89.75 192 ARG A C 1
ATOM 1513 O O . ARG A 1 192 ? -9.726 11.738 -18.334 1.00 89.75 192 ARG A O 1
ATOM 1520 N N . LYS A 1 193 ? -8.139 10.153 -18.378 1.00 87.56 193 LYS A N 1
ATOM 1521 C CA . LYS A 1 193 ? -8.758 9.377 -19.472 1.00 87.56 193 LYS A CA 1
ATOM 1522 C C . LYS A 1 193 ? -9.692 8.270 -18.998 1.00 87.56 193 LYS A C 1
ATOM 1524 O O . LYS A 1 193 ? -10.519 7.817 -19.785 1.00 87.56 193 LYS A O 1
ATOM 1529 N N . VAL A 1 194 ? -9.533 7.791 -17.763 1.00 87.06 194 VAL A N 1
ATOM 1530 C CA . VAL A 1 194 ? -10.253 6.604 -17.272 1.00 87.06 194 VAL A CA 1
ATOM 1531 C C . VAL A 1 194 ? -11.044 6.902 -16.006 1.00 87.06 194 VAL A C 1
ATOM 1533 O O . VAL A 1 194 ? -12.219 6.547 -15.950 1.00 87.06 194 VAL A O 1
ATOM 1536 N N . LEU A 1 195 ? -10.432 7.537 -15.003 1.00 88.12 195 LEU A N 1
ATOM 1537 C CA . LEU A 1 195 ? -11.083 7.750 -13.706 1.00 88.12 195 LEU A CA 1
ATOM 1538 C C . LEU A 1 195 ? -12.074 8.919 -13.748 1.00 88.12 195 LEU A C 1
ATOM 1540 O O . LEU A 1 195 ? -13.243 8.723 -13.419 1.00 88.12 195 LEU A O 1
ATOM 1544 N N . ALA A 1 196 ? -11.646 10.097 -14.205 1.00 88.94 196 ALA A N 1
ATOM 1545 C CA . ALA A 1 196 ? -12.462 11.310 -14.202 1.00 88.94 196 ALA A CA 1
ATOM 1546 C C . ALA A 1 196 ? -13.761 11.162 -15.018 1.00 88.94 196 ALA A C 1
ATOM 1548 O O . ALA A 1 196 ? -14.820 11.485 -14.478 1.00 88.94 196 ALA A O 1
ATOM 1549 N N . PRO A 1 197 ? -13.755 10.571 -16.235 1.00 86.50 197 PRO A N 1
ATOM 1550 C CA . PRO A 1 197 ? -14.991 10.316 -16.983 1.00 86.50 197 PRO A CA 1
ATOM 1551 C C . PRO A 1 197 ? -15.960 9.347 -16.292 1.00 86.50 197 PRO A C 1
ATOM 1553 O O . PRO A 1 197 ? -17.132 9.290 -16.650 1.00 86.50 197 PRO A O 1
ATOM 1556 N N . ALA A 1 198 ? -15.478 8.560 -15.328 1.00 84.25 198 ALA A N 1
ATOM 1557 C CA . ALA A 1 198 ? -16.284 7.632 -14.545 1.00 84.25 198 ALA A CA 1
ATOM 1558 C C . ALA A 1 198 ? -16.648 8.180 -13.150 1.00 84.25 198 ALA A C 1
ATOM 1560 O O . ALA A 1 198 ? -17.195 7.440 -12.332 1.00 84.25 198 ALA A O 1
ATOM 1561 N N . GLY A 1 199 ? -16.336 9.449 -12.855 1.00 86.75 199 GLY A N 1
ATOM 1562 C CA . GLY A 1 199 ? -16.612 10.070 -11.555 1.00 86.75 199 GLY A CA 1
ATOM 1563 C C . GLY A 1 199 ? -15.616 9.692 -10.455 1.00 86.75 199 GLY A C 1
ATOM 1564 O O . GLY A 1 199 ? -15.975 9.658 -9.277 1.00 86.75 199 GLY A O 1
ATOM 1565 N N . TRP A 1 200 ? -14.371 9.381 -10.821 1.00 87.69 200 TRP A N 1
ATOM 1566 C CA . TRP A 1 200 ? -13.287 9.061 -9.890 1.00 87.69 200 TRP A CA 1
ATOM 1567 C C . TRP A 1 200 ? -12.102 10.012 -10.066 1.00 87.69 200 TRP A C 1
ATOM 1569 O O . TRP A 1 200 ? -11.820 10.475 -11.165 1.00 87.69 200 TRP A O 1
ATOM 1579 N N . SER A 1 201 ? -11.364 10.253 -8.991 1.00 90.56 201 SER A N 1
ATOM 1580 C CA . SER A 1 201 ? -10.133 11.041 -8.966 1.00 90.56 201 SER A CA 1
ATOM 1581 C C . SER A 1 201 ? -9.017 10.297 -8.237 1.00 90.56 201 SER A C 1
ATOM 1583 O O . SER A 1 201 ? -9.250 9.284 -7.568 1.00 90.56 201 SER A O 1
ATOM 1585 N N . LEU A 1 202 ? -7.787 10.783 -8.369 1.00 91.69 202 LEU A N 1
ATOM 1586 C CA . LEU A 1 202 ? -6.668 10.361 -7.539 1.00 91.69 202 LEU A CA 1
ATOM 1587 C C . LEU A 1 202 ? -6.504 11.311 -6.357 1.00 91.69 202 LEU A C 1
ATOM 1589 O O . LEU A 1 202 ? -6.585 12.530 -6.496 1.00 91.69 202 LEU A O 1
ATOM 1593 N N . VAL A 1 203 ? -6.242 10.751 -5.177 1.00 92.12 203 VAL A N 1
ATOM 1594 C CA . VAL A 1 203 ? -5.856 11.566 -4.023 1.00 92.12 203 VAL A CA 1
ATOM 1595 C C . VAL A 1 203 ? -4.444 12.097 -4.245 1.00 92.12 203 VAL A C 1
ATOM 1597 O O . VAL A 1 203 ? -3.532 11.338 -4.572 1.00 92.12 203 VAL A O 1
ATOM 1600 N N . ARG A 1 204 ? -4.292 13.407 -4.058 1.00 92.19 204 ARG A N 1
ATOM 1601 C CA . ARG A 1 204 ? -3.032 14.126 -4.235 1.00 92.19 204 ARG A CA 1
ATOM 1602 C C . ARG A 1 204 ? -2.061 13.854 -3.085 1.00 92.19 204 ARG A C 1
ATOM 1604 O O . ARG A 1 204 ? -2.475 13.692 -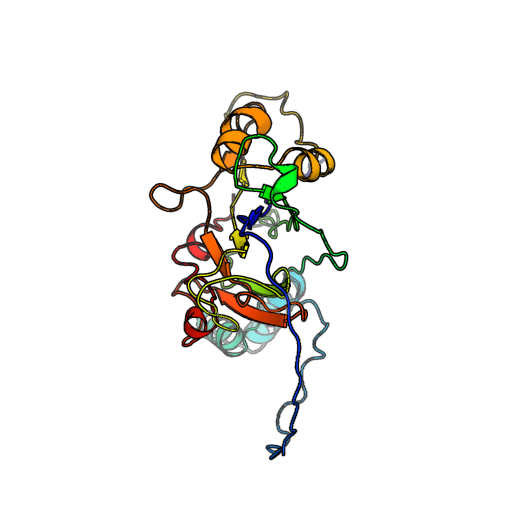1.939 1.00 92.19 204 ARG A O 1
ATOM 1611 N N . ASN A 1 205 ? -0.781 13.844 -3.429 1.00 90.00 205 ASN A N 1
ATOM 1612 C CA . ASN A 1 205 ? 0.379 13.741 -2.555 1.00 90.00 205 ASN A CA 1
ATOM 1613 C C . ASN A 1 205 ? 1.389 14.821 -2.980 1.00 90.00 205 ASN A C 1
ATOM 1615 O O . ASN A 1 205 ? 2.241 14.572 -3.836 1.00 90.00 205 ASN A O 1
ATOM 1619 N N . GLY A 1 206 ? 1.222 16.043 -2.464 1.00 88.94 206 GLY A N 1
ATOM 1620 C CA . GLY A 1 206 ? 1.901 17.224 -3.009 1.00 88.94 206 GLY A CA 1
ATOM 1621 C C . GLY A 1 206 ? 1.572 17.400 -4.495 1.00 88.94 206 GLY A C 1
ATOM 1622 O O . GLY A 1 206 ? 0.401 17.349 -4.880 1.00 88.94 206 GLY A O 1
ATOM 1623 N N . ASP A 1 207 ? 2.609 17.514 -5.323 1.00 88.19 207 ASP A N 1
ATOM 1624 C CA . ASP A 1 207 ? 2.490 17.625 -6.785 1.00 88.19 207 ASP A CA 1
ATOM 1625 C C . ASP A 1 207 ? 2.261 16.274 -7.490 1.00 88.19 207 ASP A C 1
ATOM 1627 O O . ASP A 1 207 ? 2.030 16.224 -8.696 1.00 88.19 207 ASP A O 1
ATOM 1631 N N . SER A 1 208 ? 2.302 15.162 -6.749 1.00 90.12 208 SER A N 1
ATOM 1632 C CA . SER A 1 208 ? 2.101 13.810 -7.273 1.00 90.12 208 SER A CA 1
ATOM 1633 C C . SER A 1 208 ? 0.726 13.240 -6.898 1.00 90.12 208 SER A C 1
ATOM 1635 O O . SER A 1 208 ? -0.020 13.791 -6.092 1.00 90.12 208 SER A O 1
ATOM 1637 N N . CYS A 1 209 ? 0.386 12.087 -7.471 1.00 91.88 209 CYS A N 1
ATOM 1638 C CA . CYS A 1 209 ? -0.775 11.267 -7.093 1.00 91.88 209 CYS A CA 1
ATOM 1639 C C . CYS A 1 209 ? -0.365 9.883 -6.564 1.00 91.88 209 CYS A C 1
ATOM 1641 O O . CYS A 1 209 ? -1.203 8.983 -6.426 1.00 91.88 209 CYS A O 1
ATOM 1643 N N . VAL A 1 210 ? 0.937 9.682 -6.341 1.00 92.38 210 VAL A N 1
ATOM 1644 C CA . VAL A 1 210 ? 1.502 8.408 -5.907 1.00 92.38 210 VAL A CA 1
ATOM 1645 C C . VAL A 1 210 ? 2.418 8.569 -4.697 1.00 92.38 210 VAL A C 1
ATOM 1647 O O . VAL A 1 210 ? 3.049 9.604 -4.495 1.00 92.38 210 VAL A O 1
ATOM 1650 N N . TRP A 1 211 ? 2.508 7.506 -3.906 1.00 93.31 211 TRP A N 1
ATOM 1651 C CA . TRP A 1 211 ? 3.473 7.323 -2.831 1.00 93.31 211 TRP A CA 1
ATOM 1652 C C . TRP A 1 211 ? 4.454 6.232 -3.240 1.00 93.31 211 TRP A C 1
ATOM 1654 O O . TRP A 1 211 ? 4.033 5.130 -3.604 1.00 93.31 211 TRP A O 1
ATOM 1664 N N . ARG A 1 212 ? 5.758 6.506 -3.169 1.00 92.25 212 ARG A N 1
ATOM 1665 C CA . ARG A 1 212 ? 6.777 5.471 -3.378 1.00 92.25 212 ARG A CA 1
ATOM 1666 C C . ARG A 1 212 ? 6.698 4.455 -2.247 1.00 92.25 212 ARG A C 1
ATOM 1668 O O . ARG A 1 212 ? 6.498 4.841 -1.103 1.00 92.25 212 ARG A O 1
ATOM 1675 N N . LEU A 1 213 ? 6.840 3.174 -2.569 1.00 92.25 213 LEU A N 1
ATOM 1676 C CA . LEU A 1 213 ? 6.724 2.097 -1.589 1.00 92.25 213 LEU A CA 1
ATOM 1677 C C . LEU A 1 213 ? 8.015 1.395 -1.284 1.00 92.25 213 LEU A C 1
ATOM 1679 O O . LEU A 1 213 ? 8.345 1.256 -0.122 1.00 92.25 213 LEU A O 1
ATOM 1683 N N . GLN A 1 214 ? 8.649 0.859 -2.319 1.00 93.12 214 GLN A N 1
ATOM 1684 C CA . GLN A 1 214 ? 9.771 -0.048 -2.186 1.00 93.12 214 GLN A CA 1
ATOM 1685 C C . GLN A 1 214 ? 10.533 -0.057 -3.499 1.00 93.12 214 GLN A C 1
ATOM 1687 O O . GLN A 1 214 ? 9.961 -0.386 -4.539 1.00 93.12 214 GLN A O 1
ATOM 1692 N N . SER A 1 215 ? 11.807 0.290 -3.452 1.00 92.19 215 SER A N 1
ATOM 1693 C CA . SER A 1 215 ? 12.747 0.053 -4.542 1.00 92.19 215 SER A CA 1
ATOM 1694 C C . SER A 1 215 ? 13.139 -1.423 -4.591 1.00 92.19 215 SER A C 1
ATOM 1696 O O . SER A 1 215 ? 13.315 -2.048 -3.547 1.00 92.19 215 SER A O 1
ATOM 1698 N N . ASN A 1 216 ? 13.328 -1.983 -5.782 1.00 90.81 216 ASN A N 1
ATOM 1699 C CA . ASN A 1 216 ? 14.083 -3.231 -5.894 1.00 90.81 216 ASN A CA 1
ATOM 1700 C C . ASN A 1 216 ? 15.582 -2.931 -5.760 1.00 90.81 216 ASN A C 1
ATOM 1702 O O . ASN A 1 216 ? 16.023 -1.810 -6.035 1.00 90.81 216 ASN A O 1
ATOM 1706 N N . ARG A 1 217 ? 16.372 -3.938 -5.379 1.00 89.94 217 ARG A N 1
ATOM 1707 C CA . ARG A 1 217 ? 17.831 -3.836 -5.452 1.00 89.94 217 ARG A CA 1
ATOM 1708 C C . ARG A 1 217 ? 18.285 -3.798 -6.903 1.00 89.94 217 ARG A C 1
ATOM 1710 O O . ARG A 1 217 ? 17.897 -4.655 -7.695 1.00 89.94 217 ARG A O 1
ATOM 1717 N N . VAL A 1 218 ? 19.148 -2.844 -7.220 1.00 88.69 218 VAL A N 1
ATOM 1718 C CA . VAL A 1 218 ? 19.736 -2.678 -8.552 1.00 88.69 218 VAL A CA 1
ATOM 1719 C C . VAL A 1 218 ? 20.472 -3.951 -8.961 1.00 88.69 218 VAL A C 1
ATOM 1721 O O . VAL A 1 218 ? 21.213 -4.521 -8.156 1.00 88.69 218 VAL A O 1
ATOM 1724 N N . ALA A 1 219 ? 20.292 -4.395 -10.206 1.00 85.12 219 ALA A N 1
ATOM 1725 C CA . ALA A 1 219 ? 21.044 -5.516 -10.782 1.00 85.12 219 ALA A CA 1
ATOM 1726 C C . ALA A 1 219 ? 20.915 -6.854 -10.031 1.00 85.12 219 ALA A C 1
ATOM 1728 O O . ALA A 1 219 ? 21.768 -7.729 -10.173 1.00 85.12 219 ALA A O 1
ATOM 1729 N N . LYS A 1 220 ? 19.871 -7.048 -9.218 1.00 85.94 220 LYS A N 1
ATOM 1730 C CA . LYS A 1 220 ? 19.643 -8.311 -8.502 1.00 85.94 220 LYS A CA 1
ATOM 1731 C C . LYS A 1 220 ? 18.450 -9.044 -9.089 1.00 85.94 220 LYS A C 1
ATOM 1733 O O . LYS A 1 220 ? 17.338 -8.537 -9.033 1.00 85.94 220 LYS A O 1
ATOM 1738 N N . GLY A 1 221 ? 18.709 -10.232 -9.643 1.00 83.69 221 GLY A N 1
ATOM 1739 C CA . GLY A 1 221 ? 17.711 -11.092 -10.292 1.00 83.69 221 GLY A CA 1
ATOM 1740 C C . GLY A 1 221 ? 16.953 -12.000 -9.323 1.00 83.69 221 GLY A C 1
ATOM 1741 O O . GLY A 1 221 ? 15.986 -12.654 -9.704 1.00 83.69 221 GLY A O 1
ATOM 1742 N N . GLU A 1 222 ? 17.389 -12.053 -8.067 1.00 89.44 222 GLU A N 1
ATOM 1743 C CA . GLU A 1 222 ? 16.750 -12.841 -7.023 1.00 89.44 222 GLU A CA 1
ATOM 1744 C C . GLU A 1 222 ? 15.554 -12.094 -6.444 1.00 89.44 222 GLU A C 1
ATOM 1746 O O . GLU A 1 222 ? 15.661 -10.935 -6.046 1.00 89.44 222 GLU A O 1
ATOM 1751 N N . PHE A 1 223 ? 14.412 -12.777 -6.349 1.00 87.25 223 PHE A N 1
ATOM 1752 C CA . PHE A 1 223 ? 13.238 -12.223 -5.687 1.00 87.25 223 PHE A CA 1
ATOM 1753 C C . PHE A 1 223 ? 13.487 -11.993 -4.200 1.00 87.25 223 PHE A C 1
ATOM 1755 O O . PHE A 1 223 ? 13.551 -12.944 -3.418 1.00 87.25 223 PHE A O 1
ATOM 1762 N N . GLU A 1 224 ? 13.444 -10.733 -3.794 1.00 89.38 224 GLU A N 1
ATOM 1763 C CA . GLU A 1 224 ? 13.499 -10.330 -2.400 1.00 89.38 224 GLU A CA 1
ATOM 1764 C C . GLU A 1 224 ? 12.103 -9.977 -1.889 1.00 89.38 224 GLU A C 1
ATOM 1766 O O . GLU A 1 224 ? 11.238 -9.493 -2.626 1.00 89.38 224 GLU A O 1
ATOM 1771 N N . ARG A 1 225 ? 11.850 -10.285 -0.614 1.00 90.38 225 ARG A N 1
ATOM 1772 C CA . ARG A 1 225 ? 10.595 -9.961 0.067 1.00 90.38 225 ARG A CA 1
ATOM 1773 C C . ARG A 1 225 ? 10.843 -8.825 1.047 1.00 90.38 225 ARG A C 1
ATOM 1775 O O . ARG A 1 225 ? 11.590 -9.004 2.002 1.00 90.38 225 ARG A O 1
ATOM 1782 N N . HIS A 1 226 ? 10.096 -7.742 0.892 1.00 88.44 226 HIS A N 1
ATOM 1783 C CA . HIS A 1 226 ? 10.112 -6.605 1.805 1.00 88.44 226 HIS A CA 1
ATOM 1784 C C . HIS A 1 226 ? 8.813 -6.572 2.603 1.00 88.44 226 HIS A C 1
ATOM 1786 O O . HIS A 1 226 ? 7.727 -6.827 2.067 1.00 88.44 226 HIS A O 1
ATOM 1792 N N . THR A 1 227 ? 8.932 -6.298 3.901 1.00 89.31 227 THR A N 1
ATOM 1793 C CA . THR A 1 227 ? 7.796 -6.104 4.804 1.00 89.31 227 THR A CA 1
ATOM 1794 C C . THR A 1 227 ? 8.023 -4.835 5.601 1.00 89.31 227 THR A C 1
ATOM 1796 O O . THR A 1 227 ? 9.049 -4.711 6.257 1.00 89.31 227 THR A O 1
ATOM 1799 N N . PHE A 1 228 ? 7.078 -3.906 5.531 1.00 88.38 228 PHE A N 1
ATOM 1800 C CA . PHE A 1 228 ? 7.131 -2.639 6.256 1.00 88.38 228 PHE A CA 1
ATOM 1801 C C . PHE A 1 228 ? 5.713 -2.153 6.543 1.00 88.38 228 PHE A C 1
ATOM 1803 O O . PHE A 1 228 ? 4.745 -2.599 5.916 1.00 88.38 228 PHE A O 1
ATOM 1810 N N . VAL A 1 229 ? 5.587 -1.249 7.509 1.00 89.69 229 VAL A N 1
ATOM 1811 C CA . VAL A 1 229 ? 4.301 -0.714 7.959 1.00 89.69 229 VAL A CA 1
ATOM 1812 C C . VAL A 1 229 ? 4.307 0.792 7.776 1.00 89.69 229 VAL A C 1
ATOM 1814 O O . VAL A 1 229 ? 5.249 1.468 8.182 1.00 89.69 229 VAL A O 1
ATOM 1817 N N . TRP A 1 230 ? 3.244 1.310 7.170 1.00 91.12 230 TRP A N 1
ATOM 1818 C CA . TRP A 1 230 ? 2.937 2.735 7.200 1.00 91.12 230 TRP A CA 1
ATOM 1819 C C . TRP A 1 230 ? 1.916 3.008 8.291 1.00 91.12 230 TRP A C 1
ATOM 1821 O O . TRP A 1 230 ? 0.879 2.345 8.347 1.00 91.12 230 TRP A O 1
ATOM 1831 N N . THR A 1 231 ? 2.192 3.995 9.131 1.00 88.56 231 THR A N 1
ATOM 1832 C CA . THR A 1 231 ? 1.282 4.504 10.160 1.00 88.56 231 THR A CA 1
ATOM 1833 C C . THR A 1 231 ? 0.894 5.948 9.833 1.00 88.56 231 THR A C 1
ATOM 1835 O O . THR A 1 231 ? 1.290 6.510 8.809 1.00 88.56 231 THR A O 1
ATOM 1838 N N . ALA A 1 232 ? 0.074 6.569 10.681 1.00 84.19 232 ALA A N 1
ATOM 1839 C CA . ALA A 1 232 ? -0.226 7.995 10.557 1.00 84.19 232 ALA A CA 1
ATOM 1840 C C . ALA A 1 232 ? 1.013 8.891 10.771 1.00 84.19 232 ALA A C 1
ATOM 1842 O O . ALA A 1 232 ? 1.014 10.035 10.300 1.00 84.19 232 ALA A O 1
ATOM 1843 N N . ASP A 1 233 ? 2.035 8.365 11.446 1.00 81.00 233 ASP A N 1
ATOM 1844 C CA . ASP A 1 233 ? 3.223 9.097 11.891 1.00 81.00 233 ASP A CA 1
ATOM 1845 C C . ASP A 1 233 ? 4.447 8.845 10.998 1.00 81.00 233 ASP A C 1
ATOM 1847 O O . ASP A 1 233 ? 5.456 9.522 11.149 1.00 81.00 233 ASP A O 1
ATOM 1851 N N . GLY A 1 234 ? 4.344 7.930 10.027 1.00 76.88 234 GLY A N 1
ATOM 1852 C CA . GLY A 1 234 ? 5.391 7.650 9.044 1.00 76.88 234 GLY A CA 1
ATOM 1853 C C . GLY A 1 234 ? 5.592 6.157 8.791 1.00 76.88 234 GLY A C 1
ATOM 1854 O O . GLY A 1 234 ? 4.720 5.331 9.079 1.00 76.88 234 GLY A O 1
ATOM 1855 N N . VAL A 1 235 ? 6.745 5.809 8.222 1.00 80.75 235 VAL A N 1
ATOM 1856 C CA . VAL A 1 235 ? 7.216 4.424 8.089 1.00 80.75 235 VAL A CA 1
ATOM 1857 C C . VAL A 1 235 ? 8.028 4.022 9.324 1.00 80.75 235 VAL A C 1
ATOM 1859 O O . VAL A 1 235 ? 8.570 4.872 10.024 1.00 80.75 235 VAL A O 1
ATOM 1862 N N . SER A 1 236 ? 8.118 2.722 9.601 1.00 74.88 236 SER A N 1
ATOM 1863 C CA . SER A 1 236 ? 9.025 2.188 10.625 1.00 74.88 236 SER A CA 1
ATOM 1864 C C . SER A 1 236 ? 10.481 2.620 10.390 1.00 74.88 236 SER A C 1
ATOM 1866 O O . SER A 1 236 ? 10.950 2.565 9.251 1.00 74.88 236 SER A O 1
ATOM 1868 N N . GLU A 1 237 ? 11.198 2.973 11.463 1.00 74.19 237 GLU A N 1
ATOM 1869 C CA . GLU A 1 237 ? 12.622 3.345 11.423 1.00 74.19 237 GLU A CA 1
ATOM 1870 C C . GLU A 1 237 ? 13.476 2.315 10.660 1.00 74.19 237 GLU A C 1
ATOM 1872 O O . GLU A 1 237 ? 13.238 1.106 10.737 1.00 74.19 237 GLU A O 1
ATOM 1877 N N . GLY A 1 238 ? 14.455 2.799 9.887 1.00 71.50 238 GLY A N 1
ATOM 1878 C CA . GLY A 1 238 ? 15.377 1.973 9.092 1.00 71.50 238 GLY A CA 1
ATOM 1879 C C . GLY A 1 238 ? 14.780 1.351 7.822 1.00 71.50 238 GLY A C 1
ATOM 1880 O O . GLY A 1 238 ? 15.505 0.760 7.025 1.00 71.50 238 GLY A O 1
ATOM 1881 N N . ALA A 1 239 ? 13.472 1.484 7.567 1.00 78.81 239 ALA A N 1
ATOM 1882 C CA . ALA A 1 239 ? 12.873 0.945 6.343 1.00 78.81 239 ALA A CA 1
ATOM 1883 C C . ALA A 1 239 ? 13.383 1.658 5.073 1.00 78.81 239 ALA A C 1
ATOM 1885 O O . ALA A 1 239 ? 13.495 1.035 4.015 1.00 78.81 239 ALA A O 1
ATOM 1886 N N . GLU A 1 240 ? 13.716 2.945 5.175 1.00 78.81 240 GLU A N 1
ATOM 1887 C CA . GLU A 1 240 ? 14.220 3.753 4.058 1.00 78.81 240 GLU A CA 1
ATOM 1888 C C . GLU A 1 240 ? 15.607 3.303 3.585 1.00 78.81 240 GLU A C 1
ATOM 1890 O O . GLU A 1 240 ? 15.843 3.220 2.377 1.00 78.81 240 GLU A O 1
ATOM 1895 N N . ASP A 1 241 ? 16.473 2.884 4.515 1.00 82.12 241 ASP A N 1
ATOM 1896 C CA . ASP A 1 241 ? 17.787 2.291 4.216 1.00 82.12 241 ASP A CA 1
ATOM 1897 C C . ASP A 1 241 ? 17.650 1.011 3.375 1.00 82.12 241 ASP A C 1
ATOM 1899 O O . ASP A 1 241 ? 18.535 0.629 2.605 1.00 82.12 241 ASP A O 1
ATOM 1903 N N . HIS A 1 242 ? 16.489 0.365 3.477 1.00 85.69 242 HIS A N 1
ATOM 1904 C CA . HIS A 1 242 ? 16.112 -0.806 2.701 1.00 85.69 242 HIS A CA 1
ATOM 1905 C C . HIS A 1 242 ? 15.229 -0.476 1.494 1.00 85.69 242 HIS A C 1
ATOM 1907 O O . HIS A 1 242 ? 14.565 -1.363 0.959 1.00 85.69 242 HIS A O 1
ATOM 1913 N N . GLY A 1 243 ? 15.217 0.780 1.043 1.00 87.19 243 GLY A N 1
ATOM 1914 C CA . GLY A 1 243 ? 14.521 1.219 -0.162 1.00 87.19 243 GLY A CA 1
ATOM 1915 C C . GLY A 1 243 ? 13.023 1.446 0.001 1.00 87.19 243 GLY A C 1
ATOM 1916 O O . GLY A 1 243 ? 12.354 1.681 -1.014 1.00 87.19 243 GLY A O 1
ATOM 1917 N N . ALA A 1 244 ? 12.483 1.365 1.221 1.00 90.44 244 ALA A N 1
ATOM 1918 C CA . ALA A 1 244 ? 11.082 1.669 1.463 1.00 90.44 244 ALA A CA 1
ATOM 1919 C C . ALA A 1 244 ? 10.829 3.180 1.364 1.00 90.44 244 ALA A C 1
ATOM 1921 O O . ALA A 1 244 ? 11.677 3.997 1.706 1.00 90.44 244 ALA A O 1
ATOM 1922 N N . GLY A 1 245 ? 9.647 3.567 0.894 1.00 90.12 245 GLY A N 1
ATOM 1923 C CA . GLY A 1 245 ? 9.223 4.963 0.948 1.00 90.12 245 GLY A CA 1
ATOM 1924 C C . GLY A 1 245 ? 8.626 5.324 2.308 1.00 90.12 245 GLY A C 1
ATOM 1925 O O . GLY A 1 245 ? 7.973 4.490 2.941 1.00 90.12 245 GLY A O 1
ATOM 1926 N N . ALA A 1 246 ? 8.767 6.596 2.693 1.00 88.56 246 ALA A N 1
ATOM 1927 C CA . ALA A 1 246 ? 8.292 7.152 3.963 1.00 88.56 246 ALA A CA 1
ATOM 1928 C C . ALA A 1 246 ? 6.782 6.974 4.213 1.00 88.56 246 ALA A C 1
ATOM 1930 O O . ALA A 1 246 ? 6.322 6.963 5.352 1.00 88.56 246 ALA A O 1
ATOM 1931 N N . GLY A 1 247 ? 5.978 6.870 3.146 1.00 89.12 247 GLY A N 1
ATOM 1932 C CA . GLY A 1 247 ? 4.523 6.737 3.263 1.00 89.12 247 GLY A CA 1
ATOM 1933 C C . GLY A 1 247 ? 3.819 7.952 3.860 1.00 89.12 247 GLY A C 1
ATOM 1934 O O . GLY A 1 247 ? 2.659 7.842 4.265 1.00 89.12 247 GLY A O 1
ATOM 1935 N N . GLU A 1 248 ? 4.502 9.096 3.924 1.00 90.19 248 GLU A N 1
ATOM 1936 C CA . GLU A 1 248 ? 4.018 10.290 4.604 1.00 90.19 248 GLU A CA 1
ATOM 1937 C C . GLU A 1 248 ? 2.630 10.699 4.096 1.00 90.19 248 GLU A C 1
ATOM 1939 O O . GLU A 1 248 ? 2.356 10.755 2.896 1.00 90.19 248 GLU A O 1
ATOM 1944 N N . GLY A 1 249 ? 1.704 10.915 5.030 1.00 89.38 249 GLY A N 1
ATOM 1945 C CA . GLY A 1 249 ? 0.334 11.309 4.713 1.00 89.38 249 GLY A CA 1
ATOM 1946 C C . GLY A 1 249 ? -0.535 10.221 4.068 1.00 89.38 249 GLY A C 1
ATOM 1947 O O . GLY A 1 249 ? -1.738 10.450 3.924 1.00 89.38 249 GLY A O 1
ATOM 1948 N N . PHE A 1 250 ? -0.009 9.033 3.736 1.00 91.38 250 PHE A N 1
ATOM 1949 C CA . PHE A 1 250 ? -0.795 7.978 3.085 1.00 91.38 250 PHE A CA 1
ATOM 1950 C C . PHE A 1 250 ? -1.938 7.497 3.979 1.00 91.38 250 PHE A C 1
ATOM 1952 O O . PHE A 1 250 ? -3.099 7.571 3.583 1.00 91.38 250 PHE A O 1
ATOM 1959 N N . VAL A 1 251 ? -1.637 7.065 5.210 1.00 89.75 251 VAL A N 1
ATOM 1960 C CA . VAL A 1 251 ? -2.652 6.549 6.149 1.00 89.75 251 VAL A CA 1
ATOM 1961 C C . VAL A 1 251 ? -3.684 7.625 6.490 1.00 89.75 251 VAL A C 1
ATOM 1963 O O . VAL A 1 251 ? -4.883 7.366 6.450 1.00 89.75 251 VAL A O 1
ATOM 1966 N N . LYS A 1 252 ? -3.240 8.868 6.717 1.00 87.94 252 LYS A N 1
ATOM 1967 C CA . LYS A 1 252 ? -4.118 10.033 6.945 1.00 87.94 252 LYS A CA 1
ATOM 1968 C C . LYS A 1 252 ? -5.025 10.336 5.739 1.00 87.94 252 LYS A C 1
ATOM 1970 O O . LYS A 1 252 ? -6.119 10.879 5.905 1.00 87.94 252 LYS A O 1
ATOM 1975 N N . SER A 1 253 ? -4.587 9.976 4.532 1.00 89.44 253 SER A N 1
ATOM 1976 C CA . SER A 1 253 ? -5.347 10.135 3.289 1.00 89.44 253 SER A CA 1
ATOM 1977 C C . SER A 1 253 ? -6.388 9.039 3.071 1.00 89.44 253 SER A C 1
ATOM 1979 O O . SER A 1 253 ? -7.325 9.260 2.297 1.00 89.44 253 SER A O 1
ATOM 1981 N N . LEU A 1 254 ? -6.292 7.903 3.773 1.00 86.25 254 LEU A N 1
ATOM 1982 C CA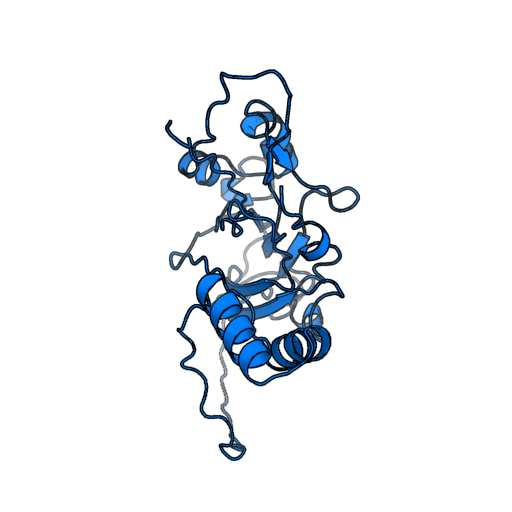 . LEU A 1 254 ? -7.308 6.843 3.810 1.00 86.25 254 LEU A CA 1
ATOM 1983 C C . LEU A 1 254 ? -8.475 7.250 4.720 1.00 86.25 254 LEU A C 1
ATOM 1985 O O . LEU A 1 254 ? -8.771 6.612 5.727 1.00 86.25 254 LEU A O 1
ATOM 1989 N N . ARG A 1 255 ? -9.127 8.361 4.377 1.00 71.19 255 ARG A N 1
ATOM 1990 C CA . ARG A 1 255 ? -10.383 8.757 5.011 1.00 71.19 255 ARG A CA 1
ATOM 1991 C C . ARG A 1 255 ? -11.478 7.793 4.585 1.00 71.19 255 ARG A C 1
ATOM 1993 O O . ARG A 1 255 ? -11.515 7.382 3.421 1.00 71.19 255 ARG A O 1
ATOM 2000 N N . ALA A 1 256 ? -12.356 7.484 5.526 1.00 59.62 256 ALA A N 1
ATOM 2001 C CA . ALA A 1 256 ? -13.640 6.909 5.205 1.00 59.62 256 ALA A CA 1
ATOM 2002 C C . ALA A 1 256 ? -14.422 7.899 4.320 1.00 59.62 256 ALA A C 1
ATOM 2004 O O . ALA A 1 256 ? -14.202 9.115 4.390 1.00 59.62 256 ALA A O 1
ATOM 2005 N N . GLY A 1 257 ? -15.192 7.370 3.379 1.00 42.47 257 GLY A N 1
ATOM 2006 C CA . GLY A 1 257 ? -15.887 8.144 2.357 1.00 42.47 257 GLY A CA 1
ATOM 2007 C C . GLY A 1 257 ? -17.249 7.561 2.085 1.00 42.47 257 GLY A C 1
ATOM 2008 O O . GLY A 1 257 ? -17.404 6.337 2.305 1.00 42.47 257 GLY A O 1
#

pLDDT: mean 72.99, std 22.83, range [21.16, 96.5]

Radius of gyration: 21.82 Å; Cα contacts (8 Å, |Δi|>4): 401; chains: 1; bounding box: 69×37×62 Å

Solvent-accessible surface area (backbone atoms only — not comparable to full-atom values): 15862 Å² total; per-residue (Å²): 142,80,90,81,86,84,86,82,76,34,41,37,40,30,47,32,48,73,81,75,92,74,88,86,88,88,88,87,86,89,81,87,85,91,82,87,80,82,91,87,66,86,68,72,66,93,77,73,72,39,38,67,67,53,46,52,49,54,49,52,53,43,42,73,74,69,44,55,68,68,56,44,51,51,52,35,58,77,64,68,61,57,61,54,86,88,74,86,78,86,78,85,79,90,82,54,31,73,79,31,67,91,43,66,52,26,29,41,40,80,56,71,47,66,65,87,71,66,59,99,57,100,58,84,63,75,63,67,62,49,79,45,79,48,75,48,51,29,91,38,58,44,75,96,41,66,68,29,37,62,88,46,52,36,35,40,37,36,39,45,44,42,75,56,89,62,98,75,68,90,78,72,57,78,81,64,64,77,55,45,48,72,67,34,58,47,70,66,61,38,28,66,73,56,29,44,83,51,43,26,40,63,47,71,47,84,97,39,49,55,39,56,43,35,34,25,35,18,29,30,58,62,76,46,77,50,74,54,43,31,27,67,90,27,42,55,87,72,38,54,83,66,20,30,37,55,37,72,60,49,36,69,65,54,61,74,126

Sequence (257 aa):
MSPTKCTSRFRRIIRARPAVSGRVDHDNTTITPDIAPIPCRVPLEKDTVITSAHVRAVRGVLCALGLPMELVLITMILADYYATVRSRRTGYIRIDAHDAGVDVHAARLYLIATLPQESSGDELMKVVNVTWLVKGHDQGWGGEAPGMYSPAYSWYEACIFRRVHSAEDKSQKDINVERLYRVYRDAEMMERKVLAPAGWSLVRNGDSCVWRLQSNRVAKGEFERHTFVWTADGVSEGAEDHGAGAGEGFVKSLRAG

Organism: Dichomitus squalens (strain LYAD-421) (NCBI:txid732165)